Protein AF-A0A246G759-F1 (afdb_monomer)

Nearest PDB structures (foldseek):
  7aef-assembly1_q  TM=3.949E-01  e=3.277E+00  Algoriphagus machipongonensis
  6ybp-assembly1_K  TM=1.646E-01  e=2.901E-01  Methylorubrum extorquens AM1

Structure (mmCIF, N/CA/C/O backbone):
data_AF-A0A246G759-F1
#
_entry.id   AF-A0A246G759-F1
#
loop_
_atom_site.group_PDB
_atom_site.id
_atom_site.type_symbol
_atom_site.label_atom_id
_atom_site.label_alt_id
_atom_site.label_comp_id
_atom_site.label_asym_id
_atom_site.label_entity_id
_atom_site.label_seq_id
_atom_site.pdbx_PDB_ins_code
_atom_site.Cartn_x
_atom_site.Cartn_y
_atom_site.Cartn_z
_atom_site.occupancy
_atom_site.B_iso_or_equiv
_atom_site.auth_seq_id
_atom_site.auth_comp_id
_atom_site.auth_asym_id
_atom_site.auth_atom_id
_atom_site.pdbx_PDB_model_num
ATOM 1 N N . THR A 1 1 ? -47.660 -31.634 108.187 1.00 53.69 1 THR A N 1
ATOM 2 C CA . THR A 1 1 ? -46.564 -31.043 107.389 1.00 53.69 1 THR A CA 1
ATOM 3 C C . THR A 1 1 ? -46.650 -29.534 107.516 1.00 53.69 1 THR A C 1
ATOM 5 O O . THR A 1 1 ? -47.672 -28.944 107.202 1.00 53.69 1 THR A O 1
ATOM 8 N N . ASN A 1 2 ? -45.640 -28.939 108.150 1.00 55.56 2 ASN A N 1
ATOM 9 C CA . ASN A 1 2 ? -45.608 -27.546 108.600 1.00 55.56 2 ASN A CA 1
ATOM 10 C C . ASN A 1 2 ? -45.266 -26.592 107.445 1.00 55.56 2 ASN A C 1
ATOM 12 O O . ASN A 1 2 ? -44.088 -26.378 107.186 1.00 55.56 2 ASN A O 1
ATOM 16 N N . ASP A 1 3 ? -46.265 -25.997 106.790 1.00 68.19 3 ASP A N 1
ATOM 17 C CA . ASP A 1 3 ? -46.046 -25.038 105.688 1.00 68.19 3 ASP A CA 1
ATOM 18 C C . ASP A 1 3 ? -46.324 -23.580 106.104 1.00 68.19 3 ASP A C 1
ATOM 20 O O . ASP A 1 3 ? -46.975 -22.790 105.417 1.00 68.19 3 ASP A O 1
ATOM 24 N N . ALA A 1 4 ? -45.859 -23.234 107.305 1.00 71.75 4 ALA A N 1
ATOM 25 C CA . ALA A 1 4 ? -45.965 -21.893 107.856 1.00 71.75 4 ALA A CA 1
ATOM 26 C C . ALA A 1 4 ? -44.591 -21.401 108.305 1.00 71.75 4 ALA A C 1
ATOM 28 O O . ALA A 1 4 ? -43.853 -22.126 108.975 1.00 71.75 4 ALA A O 1
ATOM 29 N N . VAL A 1 5 ? -44.276 -20.161 107.947 1.00 77.25 5 VAL A N 1
ATOM 30 C CA . VAL A 1 5 ? -43.033 -19.484 108.315 1.00 77.25 5 VAL A CA 1
ATOM 31 C C . VAL A 1 5 ? -43.361 -18.471 109.404 1.00 77.25 5 VAL A C 1
ATOM 33 O O . VAL A 1 5 ? -44.401 -17.809 109.381 1.00 77.25 5 VAL A O 1
ATOM 36 N N . LEU A 1 6 ? -42.488 -18.389 110.401 1.00 78.94 6 LEU A N 1
ATOM 37 C CA . LEU A 1 6 ? -42.574 -17.379 111.444 1.00 78.94 6 LEU A CA 1
ATOM 38 C C . LEU A 1 6 ? -41.906 -16.111 110.920 1.00 78.94 6 LEU A C 1
ATOM 40 O O . LEU A 1 6 ? -40.707 -16.110 110.650 1.00 78.94 6 LEU A O 1
ATOM 44 N N . VAL A 1 7 ? -42.684 -15.046 110.760 1.00 77.62 7 VAL A N 1
ATOM 45 C CA . VAL A 1 7 ? -42.178 -13.742 110.324 1.00 77.62 7 VAL A CA 1
ATOM 46 C C . VAL A 1 7 ? -42.305 -12.778 111.490 1.00 77.62 7 VAL A C 1
ATOM 48 O O . VAL A 1 7 ? -43.343 -12.727 112.156 1.00 77.62 7 VAL A O 1
ATOM 51 N N . LYS A 1 8 ? -41.236 -12.032 111.764 1.00 78.25 8 LYS A N 1
ATOM 52 C CA . LYS A 1 8 ? -41.233 -10.991 112.788 1.00 78.25 8 LYS A CA 1
ATOM 53 C C . LYS A 1 8 ? -41.650 -9.674 112.139 1.00 78.25 8 LYS A C 1
ATOM 55 O O . LYS A 1 8 ? -40.953 -9.188 111.252 1.00 78.25 8 LYS A O 1
ATOM 60 N N . GLY A 1 9 ? -42.801 -9.141 112.542 1.00 70.56 9 GLY A N 1
ATOM 61 C CA . GLY A 1 9 ? -43.269 -7.835 112.082 1.00 70.56 9 GLY A CA 1
ATOM 62 C C . GLY A 1 9 ? -42.441 -6.688 112.665 1.00 70.56 9 GLY A C 1
ATOM 63 O O . GLY A 1 9 ? -41.665 -6.872 113.605 1.00 70.56 9 GLY A O 1
ATOM 64 N N . SER A 1 10 ? -42.631 -5.479 112.133 1.00 74.50 10 SER A N 1
ATOM 65 C CA . SER A 1 10 ? -42.067 -4.234 112.686 1.00 74.50 10 SER A CA 1
ATOM 66 C C . SER A 1 10 ? -42.575 -3.916 114.101 1.00 74.50 10 SER A C 1
ATOM 68 O O . SER A 1 10 ? -41.955 -3.143 114.822 1.00 74.50 10 SER A O 1
ATOM 70 N N . ASP A 1 11 ? -43.658 -4.571 114.522 1.00 84.06 11 ASP A N 1
ATOM 71 C CA . ASP A 1 11 ? -44.198 -4.592 115.883 1.00 84.06 11 ASP A CA 1
ATOM 72 C C . ASP A 1 11 ? -43.432 -5.543 116.829 1.00 84.06 11 ASP A C 1
ATOM 74 O O . ASP A 1 11 ? -43.808 -5.703 117.987 1.00 84.06 11 ASP A O 1
ATOM 78 N N . ASN A 1 12 ? -42.353 -6.182 116.358 1.00 75.12 12 ASN A N 1
ATOM 79 C CA . ASN A 1 12 ? -41.591 -7.231 117.043 1.00 75.12 12 ASN A CA 1
ATOM 80 C C . ASN A 1 12 ? -42.396 -8.490 117.414 1.00 75.12 12 ASN A C 1
ATOM 82 O O . ASN A 1 12 ? -41.861 -9.375 118.088 1.00 75.12 12 ASN A O 1
ATOM 86 N N . VAL A 1 13 ? -43.634 -8.623 116.935 1.00 79.94 13 VAL A N 1
ATOM 87 C CA . VAL A 1 13 ? -44.472 -9.798 117.174 1.00 79.94 13 VAL A CA 1
ATOM 88 C C . VAL A 1 13 ? -44.175 -10.847 116.107 1.00 79.94 13 VAL A C 1
ATOM 90 O O . VAL A 1 13 ? -44.174 -10.566 114.907 1.00 79.94 13 VAL A O 1
ATOM 93 N N . VAL A 1 14 ? -43.919 -12.083 116.540 1.00 78.00 14 VAL A N 1
ATOM 94 C CA . VAL A 1 14 ? -43.716 -13.214 115.631 1.00 78.00 14 VAL A CA 1
ATOM 95 C C . VAL A 1 14 ? -45.079 -13.784 115.256 1.00 78.00 14 VAL A C 1
ATOM 97 O O . VAL A 1 14 ? -45.773 -14.359 116.095 1.00 78.00 14 VAL A O 1
ATOM 100 N N . LYS A 1 15 ? -45.472 -13.625 113.992 1.00 81.19 15 LYS A N 1
ATOM 101 C CA . LYS A 1 15 ? -46.745 -14.135 113.469 1.00 81.19 15 LYS A CA 1
ATOM 102 C C . LYS A 1 15 ? -46.479 -15.348 112.588 1.00 81.19 15 LYS A C 1
ATOM 104 O O . LYS A 1 15 ? -45.541 -15.373 111.791 1.00 81.19 15 LYS A O 1
ATOM 109 N N . LYS A 1 16 ? -47.314 -16.374 112.749 1.00 81.88 16 LYS A N 1
ATOM 110 C CA . LYS A 1 16 ? -47.291 -17.576 111.917 1.00 81.88 16 LYS A CA 1
ATOM 111 C C . LYS A 1 16 ? -48.105 -17.292 110.660 1.00 81.88 16 LYS A C 1
ATOM 113 O O . LYS A 1 16 ? -49.329 -17.237 110.723 1.00 81.88 16 LYS A O 1
ATOM 118 N N . VAL A 1 17 ? -47.423 -17.086 109.541 1.00 77.62 17 VAL A N 1
ATOM 119 C CA . VAL A 1 17 ? -48.047 -16.831 108.235 1.00 77.62 17 VAL A CA 1
ATOM 120 C C . VAL A 1 17 ? -47.871 -18.059 107.353 1.00 77.62 17 VAL A C 1
ATOM 122 O O . VAL A 1 17 ? -46.828 -18.718 107.389 1.00 77.62 17 VAL A O 1
ATOM 125 N N . SER A 1 18 ? -48.904 -18.409 106.583 1.00 79.25 18 SER A N 1
ATOM 126 C CA . SER A 1 18 ? -48.778 -19.485 105.598 1.00 79.25 18 SER A CA 1
ATOM 127 C C . SER A 1 18 ? -47.785 -19.068 104.518 1.00 79.25 18 SER A C 1
ATOM 129 O O . SER A 1 18 ? -47.684 -17.887 104.173 1.00 79.25 18 SER A O 1
ATOM 131 N N . LYS A 1 19 ? -47.050 -20.033 103.962 1.00 73.31 19 LYS A N 1
ATOM 132 C CA . LYS A 1 19 ? -46.099 -19.760 102.877 1.00 73.31 19 LYS A CA 1
ATOM 133 C C . LYS A 1 19 ? -46.785 -19.066 101.692 1.00 73.31 19 LYS A C 1
ATOM 135 O O . LYS A 1 19 ? -46.251 -18.108 101.148 1.00 73.31 19 LYS A O 1
ATOM 140 N N . THR A 1 20 ? -48.018 -19.467 101.382 1.00 72.88 20 THR A N 1
ATOM 141 C CA . THR A 1 20 ? -48.877 -18.847 100.361 1.00 72.88 20 THR A CA 1
ATOM 142 C C . THR A 1 20 ? -49.160 -17.368 100.639 1.00 72.88 20 THR A C 1
ATOM 144 O O . THR A 1 20 ? -49.120 -16.560 99.718 1.00 72.88 20 THR A O 1
ATOM 147 N N . ALA A 1 21 ? -49.396 -16.989 101.900 1.00 71.19 21 ALA A N 1
ATOM 148 C CA . ALA A 1 21 ? -49.637 -15.595 102.276 1.00 71.19 21 ALA A CA 1
ATOM 149 C C . ALA A 1 21 ? -48.368 -14.731 102.200 1.00 71.19 21 ALA A C 1
ATOM 151 O O . ALA A 1 21 ? -48.468 -13.537 101.946 1.00 71.19 21 ALA A O 1
ATOM 152 N N . LEU A 1 22 ? -47.183 -15.327 102.382 1.00 68.94 22 LEU A N 1
ATOM 153 C CA . LEU A 1 22 ? -45.900 -14.628 102.253 1.00 68.94 22 LEU A CA 1
ATOM 154 C C . LEU A 1 22 ? -45.565 -14.290 100.791 1.00 68.94 22 LEU A C 1
ATOM 156 O O . LEU A 1 22 ? -44.979 -13.248 100.519 1.00 68.94 22 LEU A O 1
ATOM 160 N N . PHE A 1 23 ? -45.951 -15.159 99.854 1.00 65.00 23 PHE A N 1
ATOM 161 C CA . PHE A 1 23 ? -45.753 -14.929 98.420 1.00 65.00 23 PHE A CA 1
ATOM 162 C C . PHE A 1 23 ? -46.841 -14.047 97.787 1.00 65.00 23 PHE A C 1
ATOM 164 O O . PHE A 1 23 ? -46.609 -13.489 96.721 1.00 65.00 23 PHE A O 1
ATOM 171 N N . ALA A 1 24 ? -47.996 -13.873 98.441 1.00 64.31 24 ALA A N 1
ATOM 172 C CA . ALA A 1 24 ? -49.077 -13.008 97.960 1.00 64.31 24 ALA A CA 1
ATOM 173 C C . ALA A 1 24 ? -48.794 -11.499 98.126 1.00 64.31 24 ALA A C 1
ATOM 175 O O . ALA A 1 24 ? -49.442 -10.682 97.478 1.00 64.31 24 ALA A O 1
ATOM 176 N N . THR A 1 25 ? -47.842 -11.115 98.984 1.00 57.97 25 THR A N 1
ATOM 177 C CA . THR A 1 25 ? -47.466 -9.710 99.241 1.00 57.97 25 THR A CA 1
ATOM 178 C C . THR A 1 25 ? -46.311 -9.200 98.385 1.00 57.97 25 THR A C 1
ATOM 180 O O . THR A 1 25 ? -46.017 -8.007 98.432 1.00 57.97 25 THR A O 1
ATOM 183 N N . ILE A 1 26 ? -45.660 -10.060 97.599 1.00 58.88 26 ILE A N 1
ATOM 184 C CA . ILE A 1 26 ? -44.694 -9.616 96.594 1.00 58.88 26 ILE A CA 1
ATOM 185 C C . ILE A 1 26 ? -45.519 -9.300 95.340 1.00 58.88 26 ILE A C 1
ATOM 187 O O . ILE A 1 26 ? -46.046 -10.240 94.740 1.00 58.88 26 ILE A O 1
ATOM 191 N N . PRO A 1 27 ? -45.704 -8.021 94.948 1.00 56.75 27 PRO A N 1
ATOM 192 C CA . PRO A 1 27 ? -46.373 -7.724 93.687 1.00 56.75 27 PRO A CA 1
ATOM 193 C C . PRO A 1 27 ? -45.629 -8.479 92.581 1.00 56.75 27 PRO A C 1
ATOM 195 O O . PRO A 1 27 ? -44.394 -8.500 92.617 1.00 56.75 27 PRO A O 1
ATOM 198 N N . PRO A 1 28 ? -46.323 -9.129 91.630 1.00 54.66 28 PRO A N 1
ATOM 199 C CA . PRO A 1 28 ? -45.643 -9.737 90.504 1.00 54.66 28 PRO A CA 1
ATOM 200 C C . PRO A 1 28 ? -44.891 -8.617 89.792 1.00 54.66 28 PRO A C 1
ATOM 202 O O . PRO A 1 28 ? -45.486 -7.769 89.130 1.00 54.66 28 PRO A O 1
ATOM 205 N N . VAL A 1 29 ? -43.575 -8.575 89.981 1.00 54.16 29 VAL A N 1
ATOM 206 C CA . VAL A 1 29 ? -42.707 -7.775 89.136 1.00 54.16 29 VAL A CA 1
ATOM 207 C C . VAL A 1 29 ? -42.777 -8.490 87.798 1.00 54.16 29 VAL A C 1
ATOM 209 O O . VAL A 1 29 ? -42.135 -9.523 87.610 1.00 54.16 29 VAL A O 1
ATOM 212 N N . VAL A 1 30 ? -43.642 -8.007 86.904 1.00 58.28 30 VAL A N 1
ATOM 213 C CA . VAL A 1 30 ? -43.575 -8.372 85.491 1.00 58.28 30 VAL A CA 1
ATOM 214 C C . VAL A 1 30 ? -42.262 -7.775 85.018 1.00 58.28 30 VAL A C 1
ATOM 216 O O . VAL A 1 30 ? -42.176 -6.605 84.665 1.00 58.28 30 VAL A O 1
ATOM 219 N N . GLY A 1 31 ? -41.196 -8.547 85.178 1.00 57.94 31 GLY A N 1
ATOM 220 C CA . GLY A 1 31 ? -39.908 -8.183 84.648 1.00 57.94 31 GLY A CA 1
ATOM 221 C C . GLY A 1 31 ? -40.034 -8.186 83.135 1.00 57.94 31 GLY A C 1
ATOM 222 O O . GLY A 1 31 ? -40.243 -9.250 82.552 1.00 57.94 31 GLY A O 1
ATOM 223 N N . ASP A 1 32 ? -39.945 -7.008 82.521 1.00 58.28 32 ASP A N 1
ATOM 224 C CA . ASP A 1 32 ? -39.835 -6.841 81.072 1.00 58.28 32 ASP A CA 1
ATOM 225 C C . ASP A 1 32 ? -38.458 -7.352 80.624 1.00 58.28 32 ASP A C 1
ATOM 227 O O . ASP A 1 32 ? -37.545 -6.595 80.308 1.00 58.28 32 ASP A O 1
ATOM 231 N N . PHE A 1 33 ? -38.281 -8.670 80.675 1.00 63.97 33 PHE A N 1
ATOM 232 C CA . PHE A 1 33 ? -37.048 -9.346 80.310 1.00 63.97 33 PHE A CA 1
ATOM 233 C C . PHE A 1 33 ? -37.313 -10.286 79.145 1.00 63.97 33 PHE A C 1
ATOM 235 O O . PHE A 1 33 ? -38.227 -11.112 79.168 1.00 63.97 33 PHE A O 1
ATOM 242 N N . ILE A 1 34 ? -36.461 -10.183 78.133 1.00 64.25 34 ILE A N 1
ATOM 243 C CA . ILE A 1 34 ? -36.358 -11.174 77.072 1.00 64.25 34 ILE A CA 1
ATOM 244 C C . ILE A 1 34 ? -35.198 -12.077 77.450 1.00 64.25 34 ILE A C 1
ATOM 246 O O . ILE A 1 34 ? -34.044 -11.655 77.418 1.00 64.25 34 ILE A O 1
ATOM 250 N N . ASN A 1 35 ? -35.506 -13.317 77.816 1.00 64.31 35 ASN A N 1
ATOM 251 C CA . ASN A 1 35 ? -34.484 -14.334 78.013 1.00 64.31 35 ASN A CA 1
ATOM 252 C C . ASN A 1 35 ? -34.255 -15.048 76.681 1.00 64.31 35 ASN A C 1
ATOM 254 O O . ASN A 1 35 ? -35.154 -15.728 76.181 1.00 64.31 35 ASN A O 1
ATOM 258 N N . ASP A 1 36 ? -33.063 -14.892 76.104 1.00 62.84 36 ASP A N 1
ATOM 259 C CA . ASP A 1 36 ? -32.692 -15.613 74.887 1.00 62.84 36 ASP A CA 1
ATOM 260 C C . ASP A 1 36 ? -32.722 -17.134 75.128 1.00 62.84 36 ASP A C 1
ATOM 262 O O . ASP A 1 36 ? -32.319 -17.624 76.186 1.00 62.84 36 ASP A O 1
ATOM 266 N N . GLY A 1 37 ? -33.261 -17.885 74.168 1.00 64.75 37 GLY A N 1
ATOM 267 C CA . GLY A 1 37 ? -33.399 -19.344 74.247 1.00 64.75 37 GLY A CA 1
ATOM 268 C C . GLY A 1 37 ? -34.421 -19.894 75.259 1.00 64.75 37 GLY A C 1
ATOM 269 O O . GLY A 1 37 ? -34.549 -21.115 75.369 1.00 64.75 37 GLY A O 1
ATOM 270 N N . ALA A 1 38 ? -35.176 -19.059 75.986 1.00 69.19 38 ALA A N 1
ATOM 271 C CA . ALA A 1 38 ? -36.218 -19.529 76.904 1.00 69.19 38 ALA A CA 1
ATOM 272 C C . ALA A 1 38 ? -37.511 -19.896 76.148 1.00 69.19 38 ALA A C 1
ATOM 274 O O . ALA A 1 38 ? -38.212 -19.030 75.635 1.00 69.19 38 ALA A O 1
ATOM 275 N N . THR A 1 39 ? -37.861 -21.184 76.105 1.00 64.00 39 THR A N 1
ATOM 276 C CA . THR A 1 39 ? -39.098 -21.677 75.456 1.00 64.00 39 THR A CA 1
ATOM 277 C C . THR A 1 39 ? -40.258 -21.901 76.429 1.00 64.00 39 THR A C 1
ATOM 279 O O . THR A 1 39 ? -41.382 -22.157 76.005 1.00 64.00 39 THR A O 1
ATOM 282 N N . THR A 1 40 ? -39.999 -21.825 77.736 1.00 63.94 40 THR A N 1
ATOM 283 C CA . THR A 1 40 ? -40.946 -22.201 78.799 1.00 63.94 40 THR A CA 1
ATOM 284 C C . THR A 1 40 ? -41.561 -21.012 79.534 1.00 63.94 40 THR A C 1
ATOM 286 O O . THR A 1 40 ? -42.446 -21.204 80.366 1.00 63.94 40 THR A O 1
ATOM 289 N N . ILE A 1 41 ? -41.113 -19.790 79.239 1.00 64.88 41 ILE A N 1
ATOM 290 C CA . ILE A 1 41 ? -41.591 -18.554 79.865 1.00 64.88 41 ILE A CA 1
ATOM 291 C C . ILE A 1 41 ? -42.029 -17.614 78.746 1.00 64.88 41 ILE A C 1
ATOM 293 O O . ILE A 1 41 ? -41.223 -17.250 77.892 1.00 64.88 41 ILE A O 1
ATOM 297 N N . ALA A 1 42 ? -43.309 -17.236 78.741 1.00 62.75 42 ALA A N 1
ATOM 298 C CA . ALA A 1 42 ? -43.821 -16.268 77.782 1.00 62.75 42 ALA A CA 1
ATOM 299 C C . ALA A 1 42 ? -43.247 -14.872 78.106 1.00 62.75 42 ALA A C 1
ATOM 301 O O . ALA A 1 42 ? -43.378 -14.431 79.252 1.00 62.75 42 ALA A O 1
ATOM 302 N N . PRO A 1 43 ? -42.612 -14.180 77.145 1.00 67.38 43 PRO A N 1
ATOM 303 C CA . PRO A 1 43 ? -42.136 -12.815 77.351 1.00 67.38 43 PRO A CA 1
ATOM 304 C C . PRO A 1 43 ? -43.313 -11.864 77.613 1.00 67.38 43 PRO A C 1
ATOM 306 O O . PRO A 1 43 ? -44.433 -12.098 77.150 1.00 67.38 43 PRO A O 1
ATOM 309 N N . SER A 1 44 ? -43.074 -10.783 78.356 1.00 73.69 44 SER A N 1
ATOM 310 C CA . SER A 1 44 ? -44.084 -9.738 78.539 1.00 73.69 44 SER A CA 1
ATOM 311 C C . SER A 1 44 ? -44.387 -9.042 77.203 1.00 73.69 44 SER A C 1
ATOM 313 O O . SER A 1 44 ? -43.522 -8.947 76.330 1.00 73.69 44 SER A O 1
ATOM 315 N N . GLN A 1 45 ? -45.617 -8.544 77.018 1.00 67.69 45 GLN A N 1
ATOM 316 C CA . GLN A 1 45 ? -46.016 -7.880 75.766 1.00 67.69 45 GLN A CA 1
ATOM 317 C C . GLN A 1 45 ? -45.095 -6.703 75.406 1.00 67.69 45 GLN A C 1
ATOM 319 O O . GLN A 1 45 ? -44.704 -6.583 74.249 1.00 67.69 45 GLN A O 1
ATOM 324 N N . ASN A 1 46 ? -44.703 -5.885 76.387 1.00 66.31 46 ASN A N 1
ATOM 325 C CA . ASN A 1 46 ? -43.808 -4.744 76.172 1.00 66.31 46 ASN A CA 1
ATOM 326 C C . ASN A 1 46 ? -42.419 -5.184 75.698 1.00 66.31 46 ASN A C 1
ATOM 328 O O . ASN A 1 46 ? -41.895 -4.634 74.733 1.00 66.31 46 ASN A O 1
ATOM 332 N N . ALA A 1 47 ? -41.867 -6.240 76.302 1.00 67.81 47 ALA A N 1
ATOM 333 C CA . ALA A 1 47 ? -40.587 -6.798 75.888 1.00 67.81 47 ALA A CA 1
ATOM 334 C C . ALA A 1 47 ? -40.646 -7.367 74.455 1.00 67.81 47 ALA A C 1
ATOM 336 O O . ALA A 1 47 ? -39.706 -7.211 73.678 1.00 67.81 47 ALA A O 1
ATOM 337 N N . VAL A 1 48 ? -41.771 -7.970 74.053 1.00 71.31 48 VAL A N 1
ATOM 338 C CA . VAL A 1 48 ? -41.973 -8.432 72.667 1.00 71.31 48 VAL A CA 1
ATOM 339 C C . VAL A 1 48 ? -42.000 -7.261 71.678 1.00 71.31 48 VAL A C 1
ATOM 341 O O . VAL A 1 48 ? -41.372 -7.356 70.623 1.00 71.31 48 VAL A O 1
ATOM 344 N N . PHE A 1 49 ? -42.683 -6.159 72.003 1.00 68.38 49 PHE A N 1
ATOM 345 C CA . PHE A 1 49 ? -42.736 -4.978 71.135 1.00 68.38 49 PHE A CA 1
ATOM 346 C C . PHE A 1 49 ? -41.367 -4.311 70.967 1.00 68.38 49 PHE A C 1
ATOM 348 O O . PHE A 1 49 ? -40.981 -4.026 69.832 1.00 68.38 49 PHE A O 1
ATOM 355 N N . ASP A 1 50 ? -40.605 -4.139 72.048 1.00 67.69 50 ASP A N 1
ATOM 356 C CA . ASP A 1 50 ? -39.275 -3.522 71.987 1.00 67.69 50 ASP A CA 1
ATOM 357 C C . ASP A 1 50 ? -38.282 -4.370 71.180 1.00 67.69 50 ASP A C 1
ATOM 359 O O . ASP A 1 50 ? -37.561 -3.845 70.329 1.00 67.69 50 ASP A O 1
ATOM 363 N N . ALA A 1 51 ? -38.275 -5.696 71.355 1.00 68.88 51 ALA A N 1
ATOM 364 C CA . ALA A 1 51 ? -37.423 -6.557 70.531 1.00 68.88 51 ALA A CA 1
ATOM 365 C C . ALA A 1 51 ? -37.815 -6.562 69.056 1.00 68.88 51 ALA A C 1
ATOM 367 O O . ALA A 1 51 ? -36.933 -6.614 68.198 1.00 68.88 51 ALA A O 1
ATOM 368 N N . LEU A 1 52 ? -39.110 -6.527 68.740 1.00 71.00 52 LEU A N 1
ATOM 369 C CA . LEU A 1 52 ? -39.560 -6.445 67.352 1.00 71.00 52 LEU A CA 1
ATOM 370 C C . LEU A 1 52 ? -39.180 -5.099 66.724 1.00 71.00 52 LEU A C 1
ATOM 372 O O . LEU A 1 52 ? -38.732 -5.078 65.579 1.00 71.00 52 LEU A O 1
ATOM 376 N N . ALA A 1 53 ? -39.274 -4.001 67.476 1.00 68.88 53 ALA A N 1
ATOM 377 C CA . ALA A 1 53 ? -38.862 -2.675 67.023 1.00 68.88 53 ALA A CA 1
ATOM 378 C C . ALA A 1 53 ? -37.343 -2.578 66.784 1.00 68.88 53 ALA A C 1
ATOM 380 O O . ALA A 1 53 ? -36.912 -1.957 65.815 1.00 68.88 53 ALA A O 1
ATOM 381 N N . ILE A 1 54 ? -36.529 -3.234 67.618 1.00 67.19 54 ILE A N 1
ATOM 382 C CA . ILE A 1 54 ? -35.066 -3.272 67.461 1.00 67.19 54 ILE A CA 1
ATOM 383 C C . ILE A 1 54 ? -34.653 -4.176 66.291 1.00 67.19 54 ILE A C 1
ATOM 385 O O . ILE A 1 54 ? -33.778 -3.802 65.513 1.00 67.19 54 ILE A O 1
ATOM 389 N N . LYS A 1 55 ? -35.302 -5.335 66.105 1.00 63.94 55 LYS A N 1
ATOM 390 C CA . LYS A 1 55 ? -35.008 -6.230 64.970 1.00 63.94 55 LYS A CA 1
ATOM 391 C C . LYS A 1 55 ? -35.411 -5.652 63.616 1.00 63.94 55 LYS A C 1
ATOM 393 O O . LYS A 1 55 ? -34.824 -6.039 62.612 1.00 63.94 55 LYS A O 1
ATOM 398 N N . ALA A 1 56 ? -36.379 -4.739 63.578 1.00 59.78 56 ALA A N 1
ATOM 399 C CA . ALA A 1 56 ? -36.786 -4.069 62.346 1.00 59.78 56 ALA A CA 1
ATOM 400 C C . ALA A 1 56 ? -35.765 -3.029 61.846 1.00 59.78 56 ALA A C 1
ATOM 402 O O . ALA A 1 56 ? -35.871 -2.585 60.710 1.00 59.78 56 ALA A O 1
ATOM 403 N N . ASN A 1 57 ? -34.794 -2.629 62.676 1.00 56.09 57 ASN A N 1
ATOM 404 C CA . ASN A 1 57 ? -33.906 -1.499 62.394 1.00 56.09 57 ASN A CA 1
ATOM 405 C C . ASN A 1 57 ? -32.417 -1.867 62.442 1.00 56.09 57 ASN A C 1
ATOM 407 O O . ASN A 1 57 ? -31.562 -1.007 62.663 1.00 56.09 57 ASN A O 1
ATOM 411 N N . ASP A 1 58 ? -32.088 -3.144 62.264 1.00 61.62 58 ASP A N 1
ATOM 412 C CA . ASP A 1 58 ? -30.696 -3.556 62.216 1.00 61.62 58 ASP A CA 1
ATOM 413 C C . ASP A 1 58 ? -30.199 -3.448 60.773 1.00 61.62 58 ASP A C 1
ATOM 415 O O . ASP A 1 58 ? -30.499 -4.298 59.936 1.00 61.62 58 ASP A O 1
ATOM 419 N N . GLY A 1 59 ? -29.385 -2.428 60.484 1.00 58.19 59 GLY A N 1
ATOM 420 C CA . GLY A 1 59 ? -28.668 -2.270 59.208 1.00 58.19 59 GLY A CA 1
ATOM 421 C C . GLY A 1 59 ? -27.716 -3.432 58.866 1.00 58.19 59 GLY A C 1
ATOM 422 O O . GLY A 1 59 ? -26.884 -3.317 57.960 1.00 58.19 59 GLY A O 1
ATOM 423 N N . SER A 1 60 ? -27.790 -4.530 59.618 1.00 61.06 60 SER A N 1
ATOM 424 C CA . SER A 1 60 ? -27.201 -5.842 59.372 1.00 61.06 60 SER A CA 1
ATOM 425 C C . SER A 1 60 ? -28.067 -6.755 58.492 1.00 61.06 60 SER A C 1
ATOM 427 O O . SER A 1 60 ? -27.540 -7.742 57.978 1.00 61.06 60 SER A O 1
ATOM 429 N N . VAL A 1 61 ? -29.355 -6.455 58.284 1.00 70.75 61 VAL A N 1
ATOM 430 C CA . VAL A 1 61 ? -30.261 -7.255 57.441 1.00 70.75 61 VAL A CA 1
ATOM 431 C C . VAL A 1 61 ? -30.672 -6.447 56.215 1.00 70.75 61 VAL A C 1
ATOM 433 O O . VAL A 1 61 ? -31.216 -5.364 56.356 1.00 70.75 61 VAL A O 1
ATOM 436 N N . VAL A 1 62 ? -30.435 -6.999 55.022 1.00 75.56 62 VAL A N 1
ATOM 437 C CA . VAL A 1 62 ? -30.975 -6.443 53.773 1.00 75.56 62 VAL A CA 1
ATOM 438 C C . VAL A 1 62 ? -32.400 -6.963 53.594 1.00 75.56 62 VAL A C 1
ATOM 440 O O . VAL A 1 62 ? -32.625 -8.180 53.59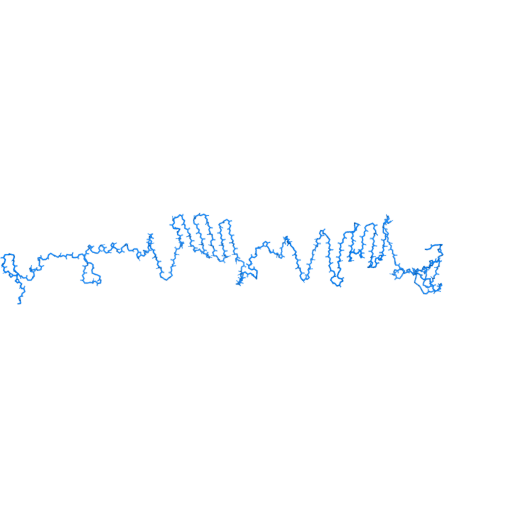0 1.00 75.56 62 VAL A O 1
ATOM 443 N N . HIS A 1 63 ? -33.358 -6.056 53.465 1.00 81.25 63 HIS A N 1
ATOM 444 C CA . HIS A 1 63 ? -34.759 -6.360 53.205 1.00 81.25 63 HIS A CA 1
ATOM 445 C C . HIS A 1 63 ? -34.923 -6.939 51.794 1.00 81.25 63 HIS A C 1
ATOM 447 O O . HIS A 1 63 ? -34.152 -6.657 50.878 1.00 81.25 63 HIS A O 1
ATOM 453 N N . LYS A 1 64 ? -35.924 -7.808 51.613 1.00 81.38 64 LYS A N 1
ATOM 454 C CA . LYS A 1 64 ? -36.173 -8.483 50.324 1.00 81.38 64 LYS A CA 1
ATOM 455 C C . LYS A 1 64 ? -36.912 -7.597 49.320 1.00 81.38 64 LYS A C 1
ATOM 457 O O . LYS A 1 64 ? -36.968 -7.936 48.142 1.00 81.38 64 LYS A O 1
ATOM 462 N N . ASP A 1 65 ? -37.501 -6.511 49.796 1.00 81.12 65 ASP A N 1
ATOM 463 C CA . ASP A 1 65 ? -38.357 -5.603 49.057 1.00 81.12 65 ASP A CA 1
ATOM 464 C C . ASP A 1 65 ? -38.165 -4.151 49.520 1.00 81.12 65 ASP A C 1
ATOM 466 O O . ASP A 1 65 ? -37.690 -3.871 50.620 1.00 81.12 65 ASP A O 1
ATOM 470 N N . GLY A 1 66 ? -38.539 -3.213 48.647 1.00 83.25 66 GLY A N 1
ATOM 471 C CA . GLY A 1 66 ? -38.451 -1.779 48.914 1.00 83.25 66 GLY A CA 1
ATOM 472 C C . GLY A 1 66 ? -37.092 -1.144 48.599 1.00 83.25 66 GLY A C 1
ATOM 473 O O . GLY A 1 66 ? -36.181 -1.767 48.058 1.00 83.25 66 GLY A O 1
ATOM 474 N N . TYR A 1 67 ? -36.994 0.155 48.890 1.00 83.00 67 TYR A N 1
ATOM 475 C CA . TYR A 1 67 ? -35.751 0.918 48.790 1.00 83.00 67 TYR A CA 1
ATOM 476 C C . TYR A 1 67 ? -35.047 0.909 50.145 1.00 83.00 67 TYR A C 1
ATOM 478 O O . TYR A 1 67 ? -35.610 1.378 51.134 1.00 83.00 67 TYR A O 1
ATOM 486 N N . GLU A 1 68 ? -33.807 0.431 50.175 1.00 83.94 68 GLU A N 1
ATOM 487 C CA . GLU A 1 68 ? -32.995 0.390 51.387 1.00 83.94 68 GLU A CA 1
ATOM 488 C C . GLU A 1 68 ? -31.683 1.153 51.199 1.00 83.94 68 GLU A C 1
ATOM 490 O O . GLU A 1 68 ? -30.984 1.007 50.193 1.00 83.94 68 GLU A O 1
ATOM 495 N N . ILE A 1 69 ? -31.323 1.955 52.203 1.00 81.81 69 ILE A N 1
ATOM 496 C CA . ILE A 1 69 ? -29.990 2.545 52.304 1.00 81.81 69 ILE A CA 1
ATOM 497 C C . ILE A 1 69 ? -29.142 1.625 53.169 1.00 81.81 69 ILE A C 1
ATOM 499 O O . ILE A 1 69 ? -29.244 1.623 54.394 1.00 81.81 69 ILE A O 1
ATOM 503 N N . ILE A 1 70 ? -28.253 0.887 52.519 1.00 81.62 70 ILE A N 1
ATOM 504 C CA . ILE A 1 70 ? -27.296 0.035 53.207 1.00 81.62 70 ILE A CA 1
ATOM 505 C C . ILE A 1 70 ? -26.064 0.878 53.568 1.00 81.62 70 ILE A C 1
ATOM 507 O O . ILE A 1 70 ? -25.332 1.329 52.689 1.00 81.62 70 ILE A O 1
ATOM 511 N N . THR A 1 71 ? -25.828 1.117 54.859 1.00 77.56 71 THR A N 1
ATOM 512 C CA . THR A 1 71 ? -24.715 1.957 55.339 1.00 77.56 71 THR A CA 1
ATOM 513 C C . THR A 1 71 ? -23.486 1.140 55.753 1.00 77.56 71 THR A C 1
ATOM 515 O O . THR A 1 71 ? -23.580 -0.020 56.163 1.00 77.56 71 THR A O 1
ATOM 518 N N . GLY A 1 72 ? -22.307 1.764 55.666 1.00 82.06 72 GLY A N 1
ATOM 519 C CA . GLY A 1 72 ? -21.026 1.151 56.023 1.00 82.06 72 GLY A CA 1
ATOM 520 C C . GLY A 1 72 ? -20.485 0.172 54.975 1.00 82.06 72 GLY A C 1
ATOM 521 O O . GLY A 1 72 ? -21.046 -0.005 53.896 1.00 82.06 72 GLY A O 1
ATOM 522 N N . ASN A 1 73 ? -19.361 -0.469 55.295 1.00 81.81 73 ASN A N 1
ATOM 523 C CA . ASN A 1 73 ? -18.743 -1.456 54.412 1.00 81.81 73 ASN A CA 1
ATOM 524 C C . ASN A 1 73 ? -19.526 -2.768 54.468 1.00 81.81 73 ASN A C 1
ATOM 526 O O . ASN A 1 73 ? -19.687 -3.349 55.543 1.00 81.81 73 ASN A O 1
ATOM 530 N N . LYS A 1 74 ? -19.964 -3.266 53.312 1.00 83.50 74 LYS A N 1
ATOM 531 C CA . LYS A 1 74 ? -20.649 -4.557 53.203 1.00 83.50 74 LYS A CA 1
ATOM 532 C C . LYS A 1 74 ? -19.834 -5.542 52.387 1.00 83.50 74 LYS A C 1
ATOM 534 O O . LYS A 1 74 ? -19.188 -5.180 51.408 1.00 83.50 74 LYS A O 1
ATOM 539 N N . ARG A 1 75 ? -19.899 -6.808 52.793 1.00 84.88 75 ARG A N 1
ATOM 540 C CA . ARG A 1 75 ? -19.345 -7.942 52.058 1.00 84.88 75 ARG A CA 1
ATOM 541 C C . ARG A 1 75 ? -20.481 -8.905 51.750 1.00 84.88 75 ARG A C 1
ATOM 543 O O . ARG A 1 75 ? -21.024 -9.516 52.663 1.00 84.88 75 ARG A O 1
ATOM 550 N N . PHE A 1 76 ? -20.807 -9.057 50.474 1.00 85.81 76 PHE A N 1
ATOM 551 C CA . PHE A 1 76 ? -21.707 -10.109 50.014 1.00 85.81 76 PHE A CA 1
ATOM 552 C C . PHE A 1 76 ? -20.891 -11.394 49.838 1.00 85.81 76 PHE A C 1
ATOM 554 O O . PHE A 1 76 ? -19.838 -11.382 49.198 1.00 85.81 76 PHE A O 1
ATOM 561 N N . ALA A 1 77 ? -21.315 -12.484 50.476 1.00 85.69 77 ALA A N 1
ATOM 562 C CA . ALA A 1 77 ? -20.678 -13.787 50.323 1.00 85.69 77 ALA A CA 1
ATOM 563 C C . ALA A 1 77 ? -21.338 -14.555 49.168 1.00 85.69 77 ALA A C 1
ATOM 565 O O . ALA A 1 77 ? -22.561 -14.605 49.085 1.00 85.69 77 ALA A O 1
ATOM 566 N N . GLY A 1 78 ? -20.532 -15.177 48.304 1.00 90.12 78 GLY A N 1
ATOM 567 C CA . GLY A 1 78 ? -21.023 -15.919 47.139 1.00 90.12 78 GLY A CA 1
ATOM 568 C C . GLY A 1 78 ? -21.223 -15.045 45.895 1.00 90.12 78 GLY A C 1
ATOM 569 O O . GLY A 1 78 ? -20.511 -14.062 45.702 1.00 90.12 78 GLY A O 1
ATOM 570 N N . MET A 1 79 ? -22.157 -15.450 45.029 1.00 87.19 79 MET A N 1
ATOM 571 C CA . MET A 1 79 ? -22.504 -14.748 43.789 1.00 87.19 79 MET A CA 1
ATOM 572 C C . MET A 1 79 ? -23.622 -13.734 44.051 1.00 87.19 79 MET A C 1
ATOM 574 O O . MET A 1 79 ? -24.705 -14.113 44.490 1.00 87.19 79 MET A O 1
ATOM 578 N N . THR A 1 80 ? -23.374 -12.464 43.738 1.00 87.06 80 THR A N 1
ATOM 579 C CA . THR A 1 80 ? -24.393 -11.407 43.769 1.00 87.06 80 THR A CA 1
ATOM 580 C C . THR A 1 80 ? -24.960 -11.216 42.368 1.00 87.06 80 THR A C 1
ATOM 582 O O . THR A 1 80 ? -24.204 -10.956 41.434 1.00 87.06 80 THR A O 1
ATOM 585 N N . ILE A 1 81 ? -26.281 -11.319 42.227 1.00 86.00 81 ILE A N 1
ATOM 586 C CA . ILE A 1 81 ? -26.994 -11.005 40.985 1.00 86.00 81 ILE A CA 1
ATOM 587 C C . ILE A 1 81 ? -27.741 -9.691 41.207 1.00 86.00 81 ILE A C 1
ATOM 589 O O . ILE A 1 81 ? -28.524 -9.582 42.148 1.00 86.00 81 ILE A O 1
ATOM 593 N N . ALA A 1 82 ? -27.490 -8.705 40.349 1.00 86.88 82 ALA A N 1
ATOM 594 C CA . ALA A 1 82 ? -28.313 -7.508 40.253 1.00 86.88 82 ALA A CA 1
ATOM 595 C C . ALA A 1 82 ? -29.302 -7.710 39.099 1.00 86.88 82 ALA A C 1
ATOM 597 O O . ALA A 1 82 ? -28.884 -7.869 37.954 1.00 86.88 82 ALA A O 1
ATOM 598 N N . ASP A 1 83 ? -30.597 -7.748 39.408 1.00 84.56 83 ASP A N 1
ATOM 599 C CA . ASP A 1 83 ? -31.658 -7.784 38.399 1.00 84.56 83 ASP A CA 1
ATOM 600 C C . ASP A 1 83 ? -31.895 -6.349 37.893 1.00 84.56 83 ASP A C 1
ATOM 602 O O . ASP A 1 83 ? -32.712 -5.600 38.430 1.00 84.56 83 ASP A O 1
ATOM 606 N N . GLY A 1 84 ? -31.039 -5.920 36.957 1.00 87.44 84 GLY A N 1
ATOM 607 C CA . GLY A 1 84 ? -30.959 -4.555 36.429 1.00 87.44 84 GLY A CA 1
ATOM 608 C C . GLY A 1 84 ? -29.539 -3.973 36.456 1.00 87.44 84 GLY A C 1
ATOM 609 O O . GLY A 1 84 ? -28.550 -4.688 36.612 1.00 87.44 84 GLY A O 1
ATOM 610 N N . GLY A 1 85 ? -29.432 -2.650 36.301 1.00 88.44 85 GLY A N 1
ATOM 611 C CA . GLY A 1 85 ? -28.147 -1.948 36.327 1.00 88.44 85 GLY A CA 1
ATOM 612 C C . GLY A 1 85 ? -27.602 -1.738 37.745 1.00 88.44 85 GLY A C 1
ATOM 613 O O . GLY A 1 85 ? -28.343 -1.373 38.659 1.00 88.44 85 GLY A O 1
ATOM 614 N N . LEU A 1 86 ? -26.289 -1.895 37.930 1.00 92.44 86 LEU A N 1
ATOM 615 C CA . LEU A 1 86 ? -25.593 -1.466 39.146 1.00 92.44 86 LEU A CA 1
ATOM 616 C C . LEU A 1 86 ? -25.185 0.005 39.014 1.00 92.44 86 LEU A C 1
ATOM 618 O O . LEU A 1 86 ? -24.338 0.352 38.190 1.00 92.44 86 LEU A O 1
ATOM 622 N N . PHE A 1 87 ? -25.753 0.860 39.861 1.00 89.31 87 PHE A N 1
ATOM 623 C CA . PHE A 1 87 ? -25.454 2.290 39.905 1.00 89.31 87 PHE A CA 1
ATOM 624 C C . PHE A 1 87 ? -24.359 2.574 40.937 1.00 89.31 87 PHE A C 1
ATOM 626 O O . PHE A 1 87 ? -24.586 2.500 42.144 1.00 89.31 87 PHE A O 1
ATOM 633 N N . VAL A 1 88 ? -23.171 2.942 40.468 1.00 90.25 88 VAL A N 1
ATOM 634 C CA . VAL A 1 88 ? -22.036 3.341 41.305 1.00 90.25 88 VAL A CA 1
ATOM 635 C C . VAL A 1 88 ? -21.975 4.863 41.344 1.00 90.25 88 VAL A C 1
ATOM 637 O O . VAL A 1 88 ? -21.543 5.510 40.389 1.00 90.25 88 VAL A O 1
ATOM 640 N N . LYS A 1 89 ? -22.456 5.449 42.441 1.00 86.81 89 LYS A N 1
ATOM 641 C CA . LYS A 1 89 ? -22.458 6.903 42.646 1.00 86.81 89 LYS A CA 1
ATOM 642 C C . LYS A 1 89 ? -21.058 7.443 42.926 1.00 86.81 89 LYS A C 1
ATOM 644 O O . LYS A 1 89 ? -20.240 6.779 43.556 1.00 86.81 89 LYS A O 1
ATOM 649 N N . GLN A 1 90 ? -20.811 8.674 42.491 1.00 86.19 90 GLN A N 1
ATOM 650 C CA . GLN A 1 90 ? -19.657 9.451 42.933 1.00 86.19 90 GLN A CA 1
ATOM 651 C C . GLN A 1 90 ? -19.845 9.909 44.388 1.00 86.19 90 GLN A C 1
ATOM 653 O O . GLN A 1 90 ? -20.973 10.013 44.876 1.00 86.19 90 GLN A O 1
ATOM 658 N N . ASN A 1 91 ? -18.740 10.191 45.084 1.00 86.06 91 ASN A N 1
ATOM 659 C CA . ASN A 1 91 ? -18.748 10.559 46.508 1.00 86.06 91 ASN A CA 1
ATOM 660 C C . ASN A 1 91 ? -19.562 11.829 46.812 1.00 86.06 91 ASN A C 1
ATOM 662 O O . ASN A 1 91 ? -20.064 11.989 47.920 1.00 86.06 91 ASN A O 1
ATOM 666 N N . ASP A 1 92 ? -19.686 12.728 45.840 1.00 88.19 92 ASP A N 1
ATOM 667 C CA . ASP A 1 92 ? -20.435 13.982 45.935 1.00 88.19 92 ASP A CA 1
ATOM 668 C C . ASP A 1 92 ? -21.917 13.836 45.542 1.00 88.19 92 ASP A C 1
ATOM 670 O O . ASP A 1 92 ? -22.663 14.813 45.579 1.00 88.19 92 ASP A O 1
ATOM 674 N N . ASN A 1 93 ? -22.349 12.625 45.162 1.00 85.25 93 ASN A N 1
ATOM 675 C CA . ASN A 1 93 ? -23.702 12.309 44.706 1.00 85.25 93 ASN A CA 1
ATOM 676 C C . ASN A 1 93 ? -24.153 13.122 43.468 1.00 85.25 93 ASN A C 1
ATOM 678 O O . ASN A 1 93 ? -25.349 13.162 43.173 1.00 85.25 93 ASN A O 1
ATOM 682 N N . SER A 1 94 ? -23.224 13.751 42.735 1.00 88.19 94 SER A N 1
ATOM 683 C CA . SER A 1 94 ? -23.530 14.575 41.554 1.00 88.19 94 SER A CA 1
ATOM 684 C C . SER A 1 94 ? -23.773 13.733 40.299 1.00 88.19 94 SER A C 1
ATOM 686 O O . SER A 1 94 ? -24.519 14.129 39.404 1.00 88.19 94 SER A O 1
ATOM 688 N N . ALA A 1 95 ? -23.177 12.540 40.249 1.00 88.19 95 ALA A N 1
ATOM 689 C CA . ALA A 1 95 ? -23.254 11.628 39.121 1.00 88.19 95 ALA A CA 1
ATOM 690 C C . ALA A 1 95 ? -23.144 10.164 39.555 1.00 88.19 95 ALA A C 1
ATOM 692 O O . ALA A 1 95 ? -22.767 9.835 40.682 1.00 88.19 95 ALA A O 1
ATOM 693 N N . TYR A 1 96 ? -23.439 9.267 38.620 1.00 90.12 96 TYR A N 1
ATOM 694 C CA . TYR A 1 96 ? -23.230 7.836 38.781 1.00 90.12 96 TYR A CA 1
ATOM 695 C C . TYR A 1 96 ? -22.686 7.228 37.491 1.00 90.12 96 TYR A C 1
ATOM 697 O O . TYR A 1 96 ? -22.970 7.715 36.392 1.00 90.12 96 TYR A O 1
ATOM 705 N N . SER A 1 97 ? -21.923 6.154 37.648 1.00 89.75 97 SER A N 1
ATOM 706 C CA . SER A 1 97 ? -21.616 5.204 36.585 1.00 89.75 97 SER A CA 1
ATOM 707 C C . SER A 1 97 ? -22.589 4.031 36.677 1.00 89.75 97 SER A C 1
ATOM 709 O O . SER A 1 97 ? -22.919 3.593 37.777 1.00 89.75 97 SER A O 1
ATOM 711 N N . VAL A 1 98 ? -23.055 3.523 35.544 1.00 90.81 98 VAL A N 1
ATOM 712 C CA . VAL A 1 98 ? -23.914 2.338 35.467 1.00 90.81 98 VAL A CA 1
ATOM 713 C C . VAL A 1 98 ? -23.121 1.200 34.856 1.00 90.81 98 VAL A C 1
ATOM 715 O O . VAL A 1 98 ? -22.451 1.400 33.842 1.00 90.81 98 VAL A O 1
ATOM 718 N N . ILE A 1 99 ? -23.223 0.022 35.466 1.00 91.69 99 ILE A N 1
ATOM 719 C CA . ILE A 1 99 ? -22.873 -1.256 34.847 1.00 91.69 99 ILE A CA 1
ATOM 720 C C . ILE A 1 99 ? -24.193 -1.943 34.510 1.00 91.69 99 ILE A C 1
ATOM 722 O O . ILE A 1 99 ? -24.930 -2.321 35.419 1.00 91.69 99 ILE A O 1
ATOM 726 N N . ASP A 1 100 ? -24.505 -2.051 33.224 1.00 90.19 100 ASP A N 1
ATOM 727 C CA . ASP A 1 100 ? -25.7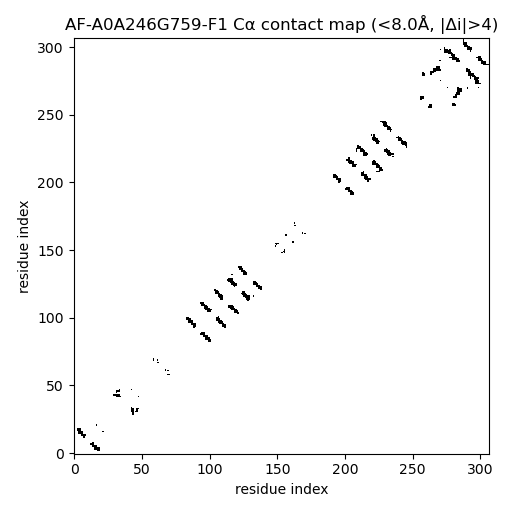75 -2.583 32.729 1.00 90.19 100 ASP A CA 1
ATOM 728 C C . ASP A 1 100 ? -25.530 -3.768 31.794 1.00 90.19 100 ASP A C 1
ATOM 730 O O . ASP A 1 100 ? -24.762 -3.666 30.834 1.00 90.19 100 ASP A O 1
ATOM 734 N N . ALA A 1 101 ? -26.172 -4.898 32.078 1.00 89.00 101 ALA A N 1
ATOM 735 C CA . ALA A 1 101 ? -26.132 -6.072 31.219 1.00 89.00 101 ALA A CA 1
ATOM 736 C C . ALA A 1 101 ? -27.343 -6.039 30.284 1.00 89.00 101 ALA A C 1
ATOM 738 O O . ALA A 1 101 ? -28.488 -6.131 30.719 1.00 89.00 101 ALA A O 1
ATOM 739 N N . GLN A 1 102 ? -27.087 -5.931 28.985 1.00 87.44 102 GLN A N 1
ATOM 740 C CA . GLN A 1 102 ? -28.108 -6.002 27.945 1.00 87.44 102 GLN A CA 1
ATOM 741 C C . GLN A 1 102 ? -27.926 -7.294 27.144 1.00 87.44 102 GLN A C 1
ATOM 743 O O . GLN A 1 102 ? -26.918 -7.993 27.263 1.00 87.44 102 GLN A O 1
ATOM 748 N N . SER A 1 103 ? -28.906 -7.639 26.308 1.00 89.56 103 SER A N 1
ATOM 749 C CA . SER A 1 103 ? -28.779 -8.810 25.436 1.00 89.56 103 SER A CA 1
ATOM 750 C C . SER A 1 103 ? -27.516 -8.692 24.570 1.00 89.56 103 SER A C 1
ATOM 752 O O . SER A 1 103 ? -27.368 -7.730 23.819 1.00 89.56 103 SER A O 1
ATOM 754 N N . GLY A 1 104 ? -26.589 -9.641 24.732 1.00 86.94 104 GLY A N 1
ATOM 755 C CA . GLY A 1 104 ? -25.339 -9.710 23.970 1.00 86.94 104 GLY A CA 1
ATOM 756 C C . GLY A 1 104 ? -24.247 -8.712 24.371 1.00 86.94 104 GLY A C 1
ATOM 757 O O . GLY A 1 104 ? -23.204 -8.697 23.716 1.00 86.94 104 GLY A O 1
ATOM 758 N N . LYS A 1 105 ? -24.437 -7.886 25.414 1.00 89.69 105 LYS A N 1
ATOM 759 C CA . LYS A 1 105 ? -23.434 -6.879 25.798 1.00 89.69 105 LYS A CA 1
ATOM 760 C C . LYS A 1 105 ? -23.463 -6.435 27.258 1.00 89.69 105 LYS A C 1
ATOM 762 O O . LYS A 1 105 ? -24.495 -6.469 27.921 1.00 89.69 105 LYS A O 1
ATOM 767 N N . ILE A 1 106 ? -22.324 -5.934 27.725 1.00 89.88 106 ILE A N 1
ATOM 768 C CA . ILE A 1 106 ? -22.183 -5.212 28.994 1.00 89.88 106 ILE A CA 1
ATOM 769 C C . ILE A 1 106 ? -21.828 -3.759 28.678 1.00 89.88 106 ILE A C 1
ATOM 771 O O . ILE A 1 106 ? -20.820 -3.484 28.019 1.00 89.88 106 ILE A O 1
ATOM 775 N N . ASN A 1 107 ? -22.649 -2.839 29.176 1.00 86.19 107 ASN A N 1
ATOM 776 C CA . ASN A 1 107 ? -22.497 -1.404 28.999 1.00 86.19 107 ASN A CA 1
ATOM 777 C C . ASN A 1 107 ? -21.991 -0.743 30.281 1.00 86.19 107 ASN A C 1
ATOM 779 O O . ASN A 1 107 ? -22.545 -0.933 31.363 1.00 86.19 107 ASN A O 1
ATOM 783 N N . PHE A 1 108 ? -20.991 0.114 30.120 1.00 89.44 108 PHE A N 1
ATOM 784 C CA . PHE A 1 108 ? -20.473 1.021 31.132 1.00 89.44 108 PHE A CA 1
ATOM 785 C C . PHE A 1 108 ? -20.704 2.453 30.649 1.00 89.44 108 PHE A C 1
ATOM 787 O O . PHE A 1 108 ? -20.138 2.859 29.631 1.00 89.44 108 PHE A O 1
ATOM 794 N N . PHE A 1 109 ? -21.537 3.221 31.351 1.00 86.31 109 PHE A N 1
ATOM 795 C CA . PHE A 1 109 ? -21.809 4.624 31.013 1.00 86.31 109 PHE A CA 1
ATOM 796 C C . PHE A 1 109 ? -21.958 5.495 32.262 1.00 86.31 109 PHE A C 1
ATOM 798 O O . PHE A 1 109 ? -22.107 4.988 33.370 1.00 86.31 109 PHE A O 1
ATOM 805 N N . ASN A 1 110 ? -21.901 6.816 32.094 1.00 86.88 110 ASN A N 1
ATOM 806 C CA . ASN A 1 110 ? -22.022 7.788 33.179 1.00 86.88 110 ASN A CA 1
ATOM 807 C C . ASN A 1 110 ? -23.136 8.804 32.868 1.00 86.88 110 ASN A C 1
ATOM 809 O O . ASN A 1 110 ? -23.382 9.096 31.702 1.00 86.88 110 ASN A O 1
ATOM 813 N N . ASN A 1 111 ? -23.812 9.337 33.890 1.00 86.00 111 ASN A N 1
ATOM 814 C CA . ASN A 1 111 ? -24.895 10.320 33.720 1.00 86.00 111 ASN A CA 1
ATOM 815 C C . ASN A 1 111 ? -24.423 11.797 33.691 1.00 86.00 111 ASN A C 1
ATOM 817 O O . ASN A 1 111 ? -25.227 12.703 33.518 1.00 86.00 111 ASN A O 1
ATOM 821 N N . SER A 1 112 ? -23.130 12.083 33.868 1.00 80.25 112 SER A N 1
ATOM 822 C CA . SER A 1 112 ? -22.602 13.461 33.973 1.00 80.25 112 SER A CA 1
ATOM 823 C C . SER A 1 112 ? -22.233 14.130 32.641 1.00 80.25 112 SER A C 1
ATOM 825 O O . SER A 1 112 ? -21.603 15.184 32.633 1.00 80.25 112 SER A O 1
ATOM 827 N N . GLY A 1 113 ? -22.579 13.540 31.493 1.00 68.75 113 GLY A N 1
ATOM 828 C CA . GLY A 1 113 ? -22.301 14.116 30.168 1.00 68.75 113 GLY A CA 1
ATOM 829 C C . GLY A 1 113 ? -20.853 13.954 29.677 1.00 68.75 113 GLY A C 1
ATOM 830 O O . GLY A 1 113 ? -20.610 14.027 28.473 1.00 68.75 113 GLY A O 1
ATOM 831 N N . VAL A 1 114 ? -19.894 13.636 30.554 1.00 65.06 114 VAL A N 1
ATOM 832 C CA . VAL A 1 114 ? -18.568 13.098 30.186 1.00 65.06 114 VAL A CA 1
ATOM 833 C C . VAL A 1 114 ? -18.647 11.575 30.100 1.00 65.06 114 VAL A C 1
ATOM 835 O O . VAL A 1 114 ? -18.148 10.827 30.937 1.00 65.06 114 VAL A O 1
ATOM 838 N N . ASN A 1 115 ? -19.358 11.110 29.078 1.00 64.50 115 ASN A N 1
ATOM 839 C CA . ASN A 1 115 ? -19.693 9.703 28.901 1.00 64.50 115 ASN A CA 1
ATOM 840 C C . ASN A 1 115 ? -18.471 8.921 28.419 1.00 64.50 115 ASN A C 1
ATOM 842 O O . ASN A 1 115 ? -18.285 8.773 27.214 1.00 64.50 115 ASN A O 1
ATOM 846 N N . PHE A 1 116 ? -17.649 8.407 29.335 1.00 70.00 116 PHE A N 1
ATOM 847 C CA . PHE A 1 116 ? -16.816 7.252 29.014 1.00 70.00 116 PHE A CA 1
ATOM 848 C C . PHE A 1 116 ? -17.760 6.085 28.703 1.00 70.00 116 PHE A C 1
ATOM 850 O O . PHE A 1 116 ? -18.460 5.601 29.590 1.00 70.00 116 PHE A O 1
ATOM 857 N N . ILE A 1 117 ? -17.827 5.694 27.436 1.00 70.06 117 ILE A N 1
ATOM 858 C CA . ILE A 1 117 ? -18.470 4.461 26.999 1.00 70.06 117 ILE A CA 1
ATOM 859 C C . ILE A 1 117 ? -17.398 3.392 27.101 1.00 70.06 117 ILE A C 1
ATOM 861 O O . ILE A 1 117 ? -16.386 3.493 26.414 1.00 70.06 117 ILE A O 1
ATOM 865 N N . GLY A 1 118 ? -17.618 2.389 27.938 1.00 80.00 118 GLY A N 1
ATOM 866 C CA . GLY A 1 118 ? -17.032 1.069 27.754 1.00 80.00 118 GLY A CA 1
ATOM 867 C C . GLY A 1 118 ? -18.159 0.145 27.323 1.00 80.00 118 GLY A C 1
ATOM 868 O O . GLY A 1 118 ? -19.141 0.016 28.042 1.00 80.00 118 GLY A O 1
ATOM 869 N N . GLU A 1 119 ? -18.069 -0.463 26.153 1.00 81.88 119 GLU A N 1
ATOM 870 C CA . GLU A 1 119 ? -19.047 -1.451 25.698 1.00 81.88 119 GLU A CA 1
ATOM 871 C C . GLU A 1 119 ? -18.287 -2.698 25.267 1.00 81.88 119 GLU A C 1
ATOM 873 O O . GLU A 1 119 ? -17.398 -2.628 24.415 1.00 81.88 119 GLU A O 1
ATOM 878 N N . PHE A 1 120 ? -18.628 -3.822 25.891 1.00 84.75 120 PHE A N 1
ATOM 879 C CA . PHE A 1 120 ? -18.160 -5.149 25.512 1.00 84.75 120 PHE A CA 1
ATOM 880 C C . PHE A 1 120 ? -19.362 -5.897 24.951 1.00 84.75 120 PHE A C 1
ATOM 882 O O . PHE A 1 120 ? -20.287 -6.217 25.698 1.00 84.75 120 PHE A O 1
ATOM 889 N N . ALA A 1 121 ? -19.364 -6.127 23.643 1.00 84.62 121 ALA A N 1
ATOM 890 C CA . ALA A 1 121 ? -20.455 -6.748 22.908 1.00 84.62 121 ALA A CA 1
ATOM 891 C C . ALA A 1 121 ? -19.962 -7.960 22.109 1.00 84.62 121 ALA A C 1
ATOM 893 O O . ALA A 1 121 ? -18.769 -8.111 21.840 1.00 84.62 121 ALA A O 1
ATOM 894 N N . ASP A 1 122 ? -20.903 -8.789 21.672 1.00 81.44 122 ASP A N 1
ATOM 895 C CA . ASP A 1 122 ? -20.691 -9.876 20.708 1.00 81.44 122 ASP A CA 1
ATOM 896 C C . ASP A 1 122 ? -19.989 -9.427 19.411 1.00 81.44 122 ASP A C 1
ATOM 898 O O . ASP A 1 122 ? -19.210 -10.169 18.818 1.00 81.44 122 ASP A O 1
ATOM 902 N N . THR A 1 123 ? -20.226 -8.186 18.995 1.00 85.50 123 THR A N 1
ATOM 903 C CA . THR A 1 123 ? -19.674 -7.583 17.777 1.00 85.50 123 THR A CA 1
ATOM 904 C C . THR A 1 123 ? -18.408 -6.760 18.005 1.00 85.50 123 THR A C 1
ATOM 906 O O . THR A 1 123 ? -17.843 -6.250 17.031 1.00 85.50 123 THR A O 1
ATOM 909 N N . GLY A 1 124 ? -17.924 -6.610 19.246 1.00 88.56 124 GLY A N 1
ATOM 910 C CA . GLY A 1 124 ? -16.689 -5.866 19.492 1.00 88.56 124 GLY A CA 1
ATOM 911 C C . GLY A 1 124 ? -16.516 -5.229 20.861 1.00 88.56 124 GLY A C 1
ATOM 912 O O . GLY A 1 124 ? -17.310 -5.404 21.780 1.00 88.56 124 GLY A O 1
ATOM 913 N N . VAL A 1 125 ? -15.453 -4.432 20.968 1.00 89.38 125 VAL A N 1
ATOM 914 C CA . VAL A 1 125 ? -15.175 -3.583 22.134 1.00 89.38 125 VAL A CA 1
ATOM 915 C C . VAL A 1 125 ? -15.145 -2.131 21.685 1.00 89.38 125 VAL A C 1
ATOM 917 O O . VAL A 1 125 ? -14.401 -1.774 20.770 1.00 89.38 125 VAL A O 1
ATOM 920 N N . LYS A 1 126 ? -15.937 -1.276 22.330 1.00 86.56 126 LYS A N 1
ATOM 921 C CA . LYS A 1 126 ? -15.965 0.168 22.080 1.00 86.56 126 LYS A CA 1
ATOM 922 C C . LYS A 1 126 ? -15.541 0.910 23.336 1.00 86.56 126 LYS A C 1
ATOM 924 O O . LYS A 1 126 ? -16.042 0.635 24.423 1.00 86.56 126 LYS A O 1
ATOM 929 N N . PHE A 1 127 ? -14.630 1.862 23.179 1.00 89.00 127 PHE A N 1
ATOM 930 C CA . PHE A 1 127 ? -14.144 2.691 24.276 1.00 89.00 127 PHE A CA 1
ATOM 931 C C . PHE A 1 127 ? -13.969 4.152 23.853 1.00 89.00 127 PHE A C 1
ATOM 933 O O . PHE A 1 127 ? -13.668 4.450 22.696 1.00 89.00 127 PHE A O 1
ATOM 940 N N . GLY A 1 128 ? -14.164 5.086 24.783 1.00 87.06 128 GLY A N 1
ATOM 941 C CA . GLY A 1 128 ? -13.980 6.523 24.555 1.00 87.06 128 GLY A CA 1
ATOM 942 C C . GLY A 1 128 ? -15.225 7.335 24.893 1.00 87.06 128 GLY A C 1
ATOM 943 O O . GLY A 1 128 ? -15.977 6.965 25.783 1.00 87.06 128 GLY A O 1
ATOM 944 N N . SER A 1 129 ? -15.437 8.458 24.211 1.00 84.44 129 SER A N 1
ATOM 945 C CA . SER A 1 129 ? -16.593 9.339 24.434 1.00 84.44 129 SER A CA 1
ATOM 946 C C . SER A 1 129 ? -17.741 9.070 23.456 1.00 84.44 129 SER A C 1
ATOM 948 O O . SER A 1 129 ? -17.527 8.476 22.399 1.00 84.44 129 SER A O 1
ATOM 950 N N . ILE A 1 130 ? -18.944 9.589 23.740 1.00 76.88 130 ILE A N 1
ATOM 951 C CA . ILE A 1 130 ? -20.090 9.514 22.807 1.00 76.88 130 ILE A CA 1
ATOM 952 C C . ILE A 1 130 ? -19.782 10.092 21.417 1.00 76.88 130 ILE A C 1
ATOM 954 O O . ILE A 1 130 ? -20.275 9.574 20.421 1.00 76.88 130 ILE A O 1
ATOM 958 N N . ASN A 1 131 ? -18.941 11.129 21.352 1.00 82.12 131 ASN A N 1
ATOM 959 C CA . ASN A 1 131 ? -18.652 11.870 20.121 1.00 82.12 131 ASN A CA 1
ATOM 960 C C . ASN A 1 131 ? -17.350 11.416 19.449 1.00 82.12 131 ASN A C 1
ATOM 962 O O . ASN A 1 131 ? -17.112 11.716 18.283 1.00 82.12 131 ASN A O 1
ATOM 966 N N . LYS A 1 132 ? -16.476 10.739 20.197 1.00 84.94 132 LYS A N 1
ATOM 967 C CA . LYS A 1 132 ? -15.167 10.254 19.749 1.00 84.94 132 LYS A CA 1
ATOM 968 C C . LYS A 1 132 ? -14.876 8.953 20.479 1.00 84.94 132 LYS A C 1
ATOM 970 O O . LYS A 1 132 ? -14.449 8.988 21.634 1.00 84.94 132 LYS A O 1
ATOM 975 N N . SER A 1 133 ? -15.134 7.832 19.820 1.00 84.50 133 SER A N 1
ATOM 976 C CA . SER A 1 133 ? -14.871 6.496 20.354 1.00 84.50 133 SER A CA 1
ATOM 977 C C . SER A 1 133 ? -14.017 5.702 19.379 1.00 84.50 133 SER A C 1
ATOM 979 O O . SER A 1 133 ? -14.106 5.895 18.168 1.00 84.50 133 SER A O 1
ATOM 981 N N . ALA A 1 134 ? -13.188 4.823 19.923 1.00 83.94 134 ALA A N 1
ATOM 982 C CA . ALA A 1 134 ? -12.537 3.767 19.175 1.00 83.94 134 ALA A CA 1
ATOM 983 C C . ALA A 1 134 ? -13.402 2.504 19.262 1.00 83.94 134 ALA A C 1
ATOM 985 O O . ALA A 1 134 ? -14.007 2.227 20.303 1.00 83.94 134 ALA A O 1
ATOM 986 N N . LYS A 1 135 ? -13.464 1.747 18.166 1.00 87.44 135 LYS A N 1
ATOM 987 C CA . LYS A 1 135 ? -14.166 0.464 18.086 1.00 87.44 135 LYS A CA 1
ATOM 988 C C . LYS A 1 135 ? -13.204 -0.592 17.555 1.00 87.44 135 LYS A C 1
ATOM 990 O O . LYS A 1 135 ? -12.614 -0.408 16.495 1.00 87.44 135 LYS A O 1
ATOM 995 N N . ILE A 1 136 ? -13.098 -1.701 18.271 1.00 88.00 136 ILE A N 1
ATOM 996 C CA . ILE A 1 136 ? -12.596 -2.966 17.740 1.00 88.00 136 ILE A CA 1
ATOM 997 C C . ILE A 1 136 ? -13.824 -3.706 17.213 1.00 88.00 136 ILE A C 1
ATOM 999 O O . ILE A 1 136 ? -14.656 -4.130 18.010 1.00 88.00 136 ILE A O 1
ATOM 1003 N N . ASP A 1 137 ? -13.977 -3.791 15.891 1.00 86.56 137 ASP A N 1
ATOM 1004 C CA . ASP A 1 137 ? -15.100 -4.475 15.240 1.00 86.56 137 ASP A CA 1
ATOM 1005 C C . ASP A 1 137 ? -14.726 -5.923 14.912 1.00 86.56 137 ASP A C 1
ATOM 1007 O O . ASP A 1 137 ? -13.774 -6.165 14.170 1.00 86.56 137 ASP A O 1
ATOM 1011 N N . VAL A 1 138 ? -15.470 -6.880 15.467 1.00 86.81 138 VAL A N 1
ATOM 1012 C CA . VAL A 1 138 ? -15.279 -8.319 15.225 1.00 86.81 138 VAL A CA 1
ATOM 1013 C C . VAL A 1 138 ? -16.478 -8.969 14.533 1.00 86.81 138 VAL A C 1
ATOM 1015 O O . VAL A 1 138 ? -16.502 -10.185 14.370 1.00 86.81 138 VAL A O 1
ATOM 1018 N N . SER A 1 139 ? -17.455 -8.182 14.066 1.00 86.25 139 SER A N 1
ATOM 1019 C CA . SER A 1 139 ? -18.670 -8.697 13.408 1.00 86.25 139 SER A CA 1
ATOM 1020 C C . SER A 1 139 ? -18.399 -9.494 12.123 1.00 86.25 139 SER A C 1
ATOM 1022 O O . SER A 1 139 ? -19.228 -10.300 11.710 1.00 86.25 139 SER A O 1
ATOM 1024 N N . GLY A 1 140 ? -17.233 -9.296 11.500 1.00 83.94 140 GLY A N 1
ATOM 1025 C CA . GLY A 1 140 ? -16.794 -10.031 10.311 1.00 83.94 140 GLY A CA 1
ATOM 1026 C C . GLY A 1 140 ? -16.012 -11.319 10.589 1.00 83.94 140 GLY A C 1
ATOM 1027 O O . GLY A 1 140 ? -15.576 -11.969 9.636 1.00 83.94 140 GLY A O 1
ATOM 1028 N N . LEU A 1 141 ? -15.776 -11.695 11.852 1.00 78.69 141 LEU A N 1
ATOM 1029 C CA . LEU A 1 141 ? -15.067 -12.938 12.162 1.00 78.6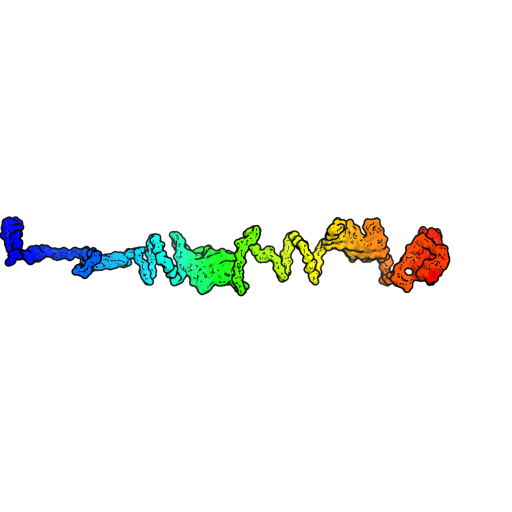9 141 LEU A CA 1
ATOM 1030 C C . LEU A 1 141 ? -15.957 -14.149 11.852 1.00 78.69 141 LEU A C 1
ATOM 1032 O O . LEU A 1 141 ? -17.005 -14.342 12.454 1.00 78.69 141 LEU A O 1
ATOM 1036 N N . THR A 1 142 ? -15.511 -14.991 10.919 1.00 88.12 142 THR A N 1
ATOM 1037 C CA . THR A 1 142 ? -16.186 -16.246 10.531 1.00 88.12 142 THR A CA 1
ATOM 1038 C C . THR A 1 142 ? -15.579 -17.491 11.184 1.00 88.12 142 THR A C 1
ATOM 1040 O O . THR A 1 142 ? -16.061 -18.601 10.973 1.00 88.12 142 THR A O 1
ATOM 1043 N N . ALA A 1 143 ? -14.501 -17.315 11.949 1.00 84.56 143 ALA A N 1
ATOM 1044 C CA . ALA A 1 143 ? -13.804 -18.348 12.705 1.00 84.56 143 ALA A CA 1
ATOM 1045 C C . ALA A 1 143 ? -13.037 -17.705 13.868 1.00 84.56 143 ALA A C 1
ATOM 1047 O O . ALA A 1 143 ? -12.714 -16.515 13.803 1.00 84.56 143 ALA A O 1
ATOM 1048 N N . ASP A 1 144 ? -12.681 -18.501 14.876 1.00 84.00 144 ASP A N 1
ATOM 1049 C CA . ASP A 1 144 ? -11.847 -18.051 15.991 1.00 84.00 144 ASP A CA 1
ATOM 1050 C C . ASP A 1 144 ? -10.482 -17.565 15.491 1.00 84.00 144 ASP A C 1
ATOM 1052 O O . ASP A 1 144 ? -9.788 -18.235 14.717 1.00 84.00 144 ASP A O 1
ATOM 1056 N N . ARG A 1 145 ? -10.079 -16.376 15.941 1.00 76.31 145 ARG A N 1
ATOM 1057 C CA . ARG A 1 145 ? -8.792 -15.764 15.605 1.00 76.31 145 ARG A CA 1
ATOM 1058 C C . ARG A 1 145 ? -8.098 -15.315 16.879 1.00 76.31 145 ARG A C 1
ATOM 1060 O O . ARG A 1 145 ? -8.693 -14.636 17.709 1.00 76.31 145 ARG A O 1
ATOM 1067 N N . ASN A 1 146 ? -6.819 -15.654 17.001 1.00 75.19 146 ASN A N 1
ATOM 1068 C CA . ASN A 1 146 ? -5.962 -15.104 18.041 1.00 75.19 146 ASN A CA 1
ATOM 1069 C C . ASN A 1 146 ? -5.144 -13.949 17.453 1.00 75.19 146 ASN A C 1
ATOM 1071 O O . ASN A 1 146 ? -4.277 -14.169 16.605 1.00 75.19 146 ASN A O 1
ATOM 1075 N N . TYR A 1 147 ? -5.436 -12.725 17.888 1.00 72.56 147 TYR A N 1
ATOM 1076 C CA . TYR A 1 147 ? -4.691 -11.534 17.495 1.00 72.56 147 TYR A CA 1
ATOM 1077 C C . TYR A 1 147 ? -3.659 -11.214 18.573 1.00 72.56 147 TYR A C 1
ATOM 1079 O O . TYR A 1 147 ? -3.990 -10.675 19.627 1.00 72.56 147 TYR A O 1
ATOM 1087 N N . VAL A 1 148 ? -2.392 -11.535 18.308 1.00 60.81 148 VAL A N 1
ATOM 1088 C CA . VAL A 1 148 ? -1.287 -11.109 19.173 1.00 60.81 148 VAL A CA 1
ATOM 1089 C C . VAL A 1 148 ? -1.009 -9.634 18.888 1.00 60.81 148 VAL A C 1
ATOM 1091 O O . VAL A 1 148 ? -0.394 -9.291 17.879 1.00 60.81 148 VAL A O 1
ATOM 1094 N N . LEU A 1 149 ? -1.517 -8.760 19.757 1.00 72.75 149 LEU A N 1
ATOM 1095 C CA . LEU A 1 149 ? -1.220 -7.331 19.754 1.00 72.75 149 LEU A CA 1
ATOM 1096 C C . LEU A 1 149 ? -0.118 -7.048 20.789 1.00 72.75 149 LEU A C 1
ATOM 1098 O O . LEU A 1 149 ? -0.260 -7.497 21.930 1.00 72.75 149 LEU A O 1
ATOM 1102 N N . PRO A 1 150 ? 0.945 -6.290 20.456 1.00 67.44 150 PRO A N 1
ATOM 1103 C CA . PRO A 1 150 ? 1.247 -5.642 19.173 1.00 67.44 150 PRO A CA 1
ATOM 1104 C C . PRO A 1 150 ? 2.191 -6.460 18.260 1.00 67.44 150 PRO A C 1
ATOM 1106 O O . PRO A 1 150 ? 2.758 -7.473 18.668 1.00 67.44 150 PRO A O 1
ATOM 1109 N N . ASN A 1 151 ? 2.404 -5.993 17.019 1.00 56.69 151 ASN A N 1
ATOM 1110 C CA . ASN A 1 151 ? 3.461 -6.514 16.140 1.00 56.69 151 ASN A CA 1
ATOM 1111 C C . ASN A 1 151 ? 4.869 -6.286 16.749 1.00 56.69 151 ASN A C 1
ATOM 1113 O O . ASN A 1 151 ? 5.021 -5.650 17.792 1.00 56.69 151 ASN A O 1
ATOM 1117 N N . LYS A 1 152 ? 5.927 -6.753 16.068 1.00 54.97 152 LYS A N 1
ATOM 1118 C CA . LYS A 1 152 ? 7.332 -6.618 16.516 1.00 54.97 152 LYS A CA 1
ATOM 1119 C C . LYS A 1 152 ? 7.776 -5.162 16.797 1.00 54.97 152 LYS A C 1
ATOM 1121 O O . LYS A 1 152 ? 8.812 -4.969 17.424 1.00 54.97 152 LYS A O 1
ATOM 1126 N N . SER A 1 153 ? 7.006 -4.161 16.361 1.00 58.03 153 SER A N 1
ATOM 1127 C CA . SER A 1 153 ? 7.250 -2.727 16.560 1.00 58.03 153 SER A CA 1
ATOM 1128 C C . SER A 1 153 ? 6.327 -2.063 17.590 1.00 58.03 153 SER A C 1
ATOM 1130 O O . SER A 1 153 ? 6.449 -0.862 17.810 1.00 58.03 153 SER A O 1
ATOM 1132 N N . GLY A 1 154 ? 5.423 -2.794 18.246 1.00 56.12 154 GLY A N 1
ATOM 1133 C CA . GLY A 1 154 ? 4.611 -2.219 19.321 1.00 56.12 154 GLY A CA 1
ATOM 1134 C C . GLY A 1 154 ? 3.376 -1.430 18.870 1.00 56.12 154 GLY A C 1
ATOM 1135 O O . GLY A 1 154 ? 2.674 -0.902 19.728 1.00 56.12 154 GLY A O 1
ATOM 1136 N N . THR A 1 155 ? 3.078 -1.348 17.567 1.00 53.41 155 THR A N 1
ATOM 1137 C CA . THR A 1 155 ? 2.020 -0.469 17.042 1.00 53.41 155 THR A CA 1
ATOM 1138 C C . THR A 1 155 ? 0.833 -1.225 16.441 1.00 53.41 155 THR A C 1
ATOM 1140 O O . THR A 1 155 ? 0.979 -2.235 15.750 1.00 53.41 155 THR A O 1
ATOM 1143 N N . ILE A 1 156 ? -0.368 -0.705 16.713 1.00 69.44 156 ILE A N 1
ATOM 1144 C CA . ILE A 1 156 ? -1.611 -1.012 15.996 1.00 69.44 156 ILE A CA 1
ATOM 1145 C C . ILE A 1 156 ? -1.679 0.006 14.852 1.00 69.44 156 ILE A C 1
ATOM 1147 O O . ILE A 1 156 ? -1.886 1.186 15.119 1.00 69.44 156 ILE A O 1
ATOM 1151 N N . ALA A 1 157 ? -1.440 -0.413 13.607 1.00 59.81 157 ALA A N 1
ATOM 1152 C CA . ALA A 1 157 ? -1.548 0.495 12.463 1.00 59.81 157 ALA A CA 1
ATOM 1153 C C . ALA A 1 157 ? -3.025 0.822 12.193 1.00 59.81 157 ALA A C 1
ATOM 1155 O O . ALA A 1 157 ? -3.869 -0.078 12.158 1.00 59.81 157 ALA A O 1
ATOM 1156 N N . LEU A 1 158 ? -3.329 2.107 12.020 1.00 60.47 158 LEU A N 1
ATOM 1157 C CA . LEU A 1 158 ? -4.641 2.585 11.590 1.00 60.47 158 LEU A CA 1
ATOM 1158 C C . LEU A 1 158 ? -4.803 2.349 10.073 1.00 60.47 158 LEU A C 1
ATOM 1160 O O . LEU A 1 158 ? -3.819 2.223 9.344 1.00 60.47 158 LEU A O 1
ATOM 1164 N N . SER A 1 159 ? -6.042 2.229 9.581 1.00 65.94 159 SER A N 1
ATOM 1165 C CA . SER A 1 159 ? -6.318 1.846 8.182 1.00 65.94 159 SER A CA 1
ATOM 1166 C C . SER A 1 159 ? -5.712 2.796 7.143 1.00 65.94 159 SER A C 1
ATOM 1168 O O . SER A 1 159 ? -5.398 2.372 6.033 1.00 65.94 159 SER A O 1
ATOM 1170 N N . ASP A 1 160 ? -5.549 4.069 7.494 1.00 67.81 160 ASP A N 1
ATOM 1171 C CA . ASP A 1 160 ? -4.964 5.123 6.659 1.00 67.81 160 ASP A CA 1
ATOM 1172 C C . ASP A 1 160 ? -3.450 4.971 6.436 1.00 67.81 160 ASP A C 1
ATOM 1174 O O . ASP A 1 160 ? -2.913 5.542 5.489 1.00 67.81 160 ASP A O 1
ATOM 1178 N N . GLU A 1 161 ? -2.773 4.143 7.232 1.00 75.50 161 GLU A N 1
ATOM 1179 C CA . GLU A 1 161 ? -1.352 3.809 7.067 1.00 75.50 161 GLU A CA 1
ATOM 1180 C C . GLU A 1 161 ? -1.124 2.485 6.314 1.00 75.50 161 GLU A C 1
ATOM 1182 O O . GLU A 1 161 ? 0.017 2.064 6.104 1.00 75.50 161 GLU A O 1
ATOM 1187 N N . THR A 1 162 ? -2.196 1.810 5.886 1.00 81.06 162 THR A N 1
ATOM 1188 C CA . THR A 1 162 ? -2.119 0.531 5.164 1.00 81.06 162 THR A CA 1
ATOM 1189 C C . THR A 1 162 ? -2.342 0.704 3.663 1.00 81.06 162 THR A C 1
ATOM 1191 O O . THR A 1 162 ? -3.152 1.519 3.228 1.00 81.06 162 THR A O 1
ATOM 1194 N N . VAL A 1 163 ? -1.627 -0.084 2.852 1.00 86.56 163 VAL A N 1
ATOM 1195 C CA . VAL A 1 163 ? -1.868 -0.171 1.404 1.00 86.56 163 VAL A CA 1
ATOM 1196 C C . VAL A 1 163 ? -2.846 -1.311 1.140 1.00 86.56 163 VAL A C 1
ATOM 1198 O O . VAL A 1 163 ? -2.554 -2.471 1.423 1.00 86.56 163 VAL A O 1
ATOM 1201 N N . ASN A 1 164 ? -4.004 -0.984 0.582 1.00 8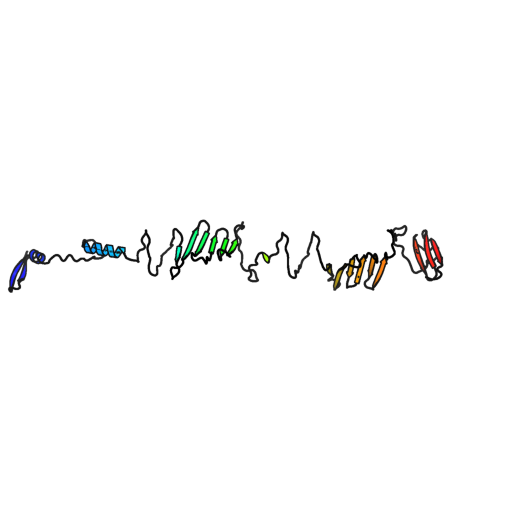7.69 164 ASN A N 1
ATOM 1202 C CA . ASN A 1 164 ? -5.053 -1.932 0.229 1.00 87.69 164 ASN A CA 1
ATOM 1203 C C . ASN A 1 164 ? -4.786 -2.586 -1.136 1.00 87.69 164 ASN A C 1
ATOM 1205 O O . ASN A 1 164 ? -4.151 -2.000 -2.011 1.00 87.69 164 ASN A O 1
ATOM 1209 N N . VAL A 1 165 ? -5.327 -3.786 -1.353 1.00 92.62 165 VAL A N 1
ATOM 1210 C CA . VAL A 1 165 ? -5.230 -4.518 -2.636 1.00 92.62 165 VAL A CA 1
ATOM 1211 C C . VAL A 1 165 ? -6.214 -4.023 -3.706 1.00 92.62 165 VAL A C 1
ATOM 1213 O O . VAL A 1 165 ? -6.191 -4.494 -4.839 1.00 92.62 165 VAL A O 1
ATOM 1216 N N . SER A 1 166 ? -7.096 -3.088 -3.352 1.00 91.75 166 SER A N 1
ATOM 1217 C CA . SER A 1 166 ? -8.132 -2.535 -4.225 1.00 91.75 166 SER A CA 1
ATOM 1218 C C . SER A 1 166 ? -8.322 -1.040 -3.986 1.00 91.75 166 SER A C 1
ATOM 1220 O O . SER A 1 166 ? -8.026 -0.538 -2.903 1.00 91.75 166 SER A O 1
ATOM 1222 N N . GLY A 1 167 ? -8.903 -0.356 -4.973 1.00 93.38 167 GLY A N 1
ATOM 1223 C CA . GLY A 1 167 ? -9.189 1.076 -4.904 1.00 93.38 167 GLY A CA 1
ATOM 1224 C C . GLY A 1 167 ? -7.977 1.955 -5.221 1.00 93.38 167 GLY A C 1
ATOM 1225 O O . GLY A 1 167 ? -6.82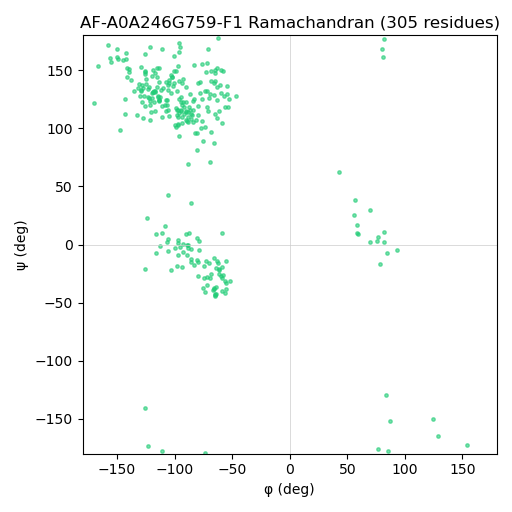8 1.515 -5.188 1.00 93.38 167 GLY A O 1
ATOM 1226 N N . ASN A 1 168 ? -8.255 3.218 -5.543 1.00 94.19 168 ASN A N 1
ATOM 1227 C CA . ASN A 1 168 ? -7.223 4.211 -5.836 1.00 94.19 168 ASN A CA 1
ATOM 1228 C C . ASN A 1 168 ? -6.610 4.718 -4.526 1.00 94.19 168 ASN A C 1
ATOM 1230 O O . ASN A 1 168 ? -7.345 5.106 -3.619 1.00 94.19 168 ASN A O 1
ATOM 1234 N N . GLN A 1 169 ? -5.279 4.728 -4.427 1.00 92.38 169 GLN A N 1
ATOM 1235 C CA . GLN A 1 169 ? -4.561 5.097 -3.205 1.00 92.38 169 GLN A CA 1
ATOM 1236 C C . GLN A 1 169 ? -3.359 5.988 -3.509 1.00 92.38 169 GLN A C 1
ATOM 1238 O O . GLN A 1 169 ? -2.634 5.756 -4.475 1.00 92.38 169 GLN A O 1
ATOM 1243 N N . ASN A 1 170 ? -3.127 6.971 -2.639 1.00 92.31 170 ASN A N 1
ATOM 1244 C CA . ASN A 1 170 ? -1.932 7.805 -2.668 1.00 92.31 170 ASN A CA 1
ATOM 1245 C C . ASN A 1 170 ? -0.930 7.255 -1.656 1.00 92.31 170 ASN A C 1
ATOM 1247 O O . ASN A 1 170 ? -1.189 7.264 -0.456 1.00 92.31 170 ASN A O 1
ATOM 1251 N N . ILE A 1 171 ? 0.215 6.785 -2.142 1.00 92.69 171 ILE A N 1
ATOM 1252 C CA . ILE A 1 171 ? 1.255 6.177 -1.315 1.00 92.69 171 ILE A CA 1
ATOM 1253 C C . ILE A 1 171 ? 2.462 7.116 -1.297 1.00 92.69 171 ILE A C 1
ATOM 1255 O O . ILE A 1 171 ? 3.046 7.395 -2.342 1.00 92.69 171 ILE A O 1
ATOM 1259 N N . SER A 1 172 ? 2.844 7.602 -0.116 1.00 91.06 172 SER A N 1
ATOM 1260 C CA . SER A 1 172 ? 3.982 8.509 0.065 1.00 91.06 172 SER A CA 1
ATOM 1261 C C . SER A 1 172 ? 5.239 7.787 0.569 1.00 91.06 172 SER A C 1
ATOM 1263 O O . SER A 1 172 ? 5.186 6.668 1.095 1.00 91.06 172 SER A O 1
ATOM 1265 N N . GLY A 1 173 ? 6.390 8.449 0.414 1.00 92.62 173 GLY A N 1
ATOM 1266 C CA . GLY A 1 173 ? 7.700 7.958 0.846 1.00 92.62 173 GLY A CA 1
ATOM 1267 C C . GLY A 1 173 ? 8.339 6.943 -0.108 1.00 92.62 173 GLY A C 1
ATOM 1268 O O . GLY A 1 173 ? 7.698 6.412 -1.013 1.00 92.62 173 GLY A O 1
ATOM 1269 N N . THR A 1 174 ? 9.624 6.663 0.110 1.00 93.06 174 THR A N 1
ATOM 1270 C CA . THR A 1 174 ? 10.383 5.693 -0.689 1.00 93.06 174 THR A CA 1
ATOM 1271 C C . THR A 1 174 ? 9.844 4.282 -0.474 1.00 93.06 174 THR A C 1
ATOM 1273 O O . THR A 1 174 ? 9.711 3.835 0.668 1.00 93.06 174 THR A O 1
ATOM 1276 N N . LYS A 1 175 ? 9.546 3.572 -1.567 1.00 93.56 175 LYS A N 1
ATOM 1277 C CA . LYS A 1 175 ? 9.142 2.160 -1.547 1.00 93.56 175 LYS A CA 1
ATOM 1278 C C . LYS A 1 175 ? 10.212 1.312 -2.215 1.00 93.56 175 LYS A C 1
ATOM 1280 O O . LYS A 1 175 ? 10.556 1.547 -3.369 1.00 93.56 175 LYS A O 1
ATOM 1285 N N . THR A 1 176 ? 10.707 0.324 -1.477 1.00 92.81 176 THR A N 1
ATOM 1286 C CA . THR A 1 176 ? 11.696 -0.636 -1.966 1.00 92.81 176 THR A CA 1
ATOM 1287 C C . THR A 1 176 ? 11.012 -1.976 -2.174 1.00 92.81 176 THR A C 1
ATOM 1289 O O . THR A 1 176 ? 10.564 -2.602 -1.214 1.00 92.81 176 THR A O 1
ATOM 1292 N N . PHE A 1 177 ? 10.943 -2.417 -3.426 1.00 9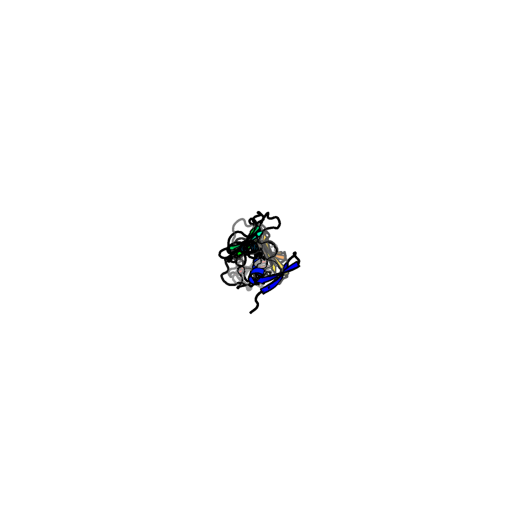3.00 177 PHE A N 1
ATOM 1293 C CA . PHE A 1 177 ? 10.483 -3.754 -3.783 1.00 93.00 177 PHE A CA 1
ATOM 1294 C C . PHE A 1 177 ? 11.714 -4.633 -4.006 1.00 93.00 177 PHE A C 1
ATOM 1296 O O . PHE A 1 177 ? 12.533 -4.340 -4.870 1.00 93.00 177 PHE A O 1
ATOM 1303 N N . THR A 1 178 ? 11.874 -5.684 -3.202 1.00 93.56 178 THR A N 1
ATOM 1304 C CA . THR A 1 178 ? 13.005 -6.626 -3.315 1.00 93.56 178 THR A CA 1
ATOM 1305 C C . THR A 1 178 ? 12.756 -7.742 -4.331 1.00 93.56 178 THR A C 1
ATOM 1307 O O . THR A 1 178 ? 13.682 -8.465 -4.685 1.00 93.56 178 THR A O 1
ATOM 1310 N N . GLY A 1 179 ? 11.510 -7.895 -4.786 1.00 94.00 179 GLY A N 1
ATOM 1311 C CA . GLY A 1 179 ? 11.110 -8.829 -5.835 1.00 94.00 179 GLY A CA 1
ATOM 1312 C C . GLY A 1 179 ? 10.699 -8.120 -7.125 1.00 94.00 179 GLY A C 1
ATOM 1313 O O . GLY A 1 179 ? 10.729 -6.894 -7.223 1.00 94.00 179 GLY A O 1
ATOM 1314 N N . SER A 1 180 ? 10.281 -8.908 -8.115 1.00 92.88 180 SER A N 1
ATOM 1315 C CA . SER A 1 180 ? 9.770 -8.396 -9.388 1.00 92.88 180 SER A CA 1
ATOM 1316 C C . SER A 1 180 ? 8.465 -7.617 -9.206 1.00 92.88 180 SER A C 1
ATOM 1318 O O . SER A 1 180 ? 7.583 -8.024 -8.449 1.00 92.88 180 SER A O 1
ATOM 1320 N N . VAL A 1 181 ? 8.325 -6.518 -9.950 1.00 94.56 181 VAL A N 1
ATOM 1321 C CA . VAL A 1 181 ? 7.106 -5.704 -10.006 1.00 94.56 181 VAL A CA 1
ATOM 1322 C C . VAL A 1 181 ? 6.500 -5.829 -11.398 1.00 94.56 181 VAL A C 1
ATOM 1324 O O . VAL A 1 181 ? 7.174 -5.585 -12.396 1.00 94.56 181 VAL A O 1
ATOM 1327 N N . TYR A 1 182 ? 5.219 -6.187 -11.455 1.00 93.94 182 TYR A N 1
ATOM 1328 C CA . TYR A 1 182 ? 4.450 -6.284 -12.692 1.00 93.94 182 TYR A CA 1
ATOM 1329 C C . TYR A 1 182 ? 3.340 -5.234 -12.681 1.00 93.94 182 TYR A C 1
ATOM 1331 O O . TYR A 1 182 ? 2.560 -5.165 -11.732 1.00 93.94 182 TYR A O 1
ATOM 1339 N N . SER A 1 183 ? 3.258 -4.429 -13.741 1.00 94.50 183 SER A N 1
ATOM 1340 C CA . SER A 1 183 ? 2.146 -3.506 -13.977 1.00 94.50 183 SER A CA 1
ATOM 1341 C C . SER A 1 183 ? 1.445 -3.889 -15.272 1.00 94.50 183 SER A C 1
ATOM 1343 O O . SER A 1 183 ? 2.071 -3.902 -16.328 1.00 94.50 183 SER A O 1
ATOM 1345 N N . ASN A 1 184 ? 0.140 -4.156 -15.198 1.00 95.25 184 ASN A N 1
ATOM 1346 C CA . ASN A 1 184 ? -0.698 -4.384 -16.382 1.00 95.25 184 ASN A CA 1
ATOM 1347 C C . ASN A 1 184 ? -1.232 -3.078 -16.990 1.00 95.25 184 ASN A C 1
ATOM 1349 O O . ASN A 1 184 ? -1.913 -3.105 -18.009 1.00 95.25 184 ASN A O 1
ATOM 1353 N N . ASN A 1 185 ? -0.945 -1.943 -16.351 1.00 93.94 185 ASN A N 1
ATOM 1354 C CA . ASN A 1 185 ? -1.394 -0.621 -16.762 1.00 93.94 185 ASN A CA 1
ATOM 1355 C C . ASN A 1 185 ? -0.201 0.305 -17.020 1.00 93.94 185 ASN A C 1
ATOM 1357 O O . ASN A 1 185 ? 0.944 -0.001 -16.674 1.00 93.94 185 ASN A O 1
ATOM 1361 N N . GLN A 1 186 ? -0.498 1.467 -17.600 1.00 91.88 186 GLN A N 1
ATOM 1362 C CA . GLN A 1 186 ? 0.466 2.539 -17.816 1.00 91.88 186 GLN A CA 1
ATOM 1363 C C . GLN A 1 186 ? 1.156 2.945 -16.504 1.00 91.88 186 GLN A C 1
ATOM 1365 O O . GLN A 1 186 ? 0.500 3.246 -15.508 1.00 91.88 186 GLN A O 1
ATOM 1370 N N . ILE A 1 187 ? 2.487 2.995 -16.526 1.00 91.06 187 ILE A N 1
ATOM 1371 C CA . ILE A 1 187 ? 3.300 3.563 -15.448 1.00 91.06 187 ILE A CA 1
ATOM 1372 C C . ILE A 1 187 ? 3.579 5.010 -15.832 1.00 91.06 187 ILE A C 1
ATOM 1374 O O . ILE A 1 187 ? 4.255 5.231 -16.823 1.00 91.06 187 ILE A O 1
ATOM 1378 N N . ASN A 1 188 ? 3.090 5.999 -15.091 1.00 89.00 188 ASN A N 1
ATOM 1379 C CA . ASN A 1 188 ? 3.378 7.406 -15.385 1.00 89.00 188 ASN A CA 1
ATOM 1380 C C . ASN A 1 188 ? 4.579 7.885 -14.569 1.00 89.00 188 ASN A C 1
ATOM 1382 O O . ASN A 1 188 ? 4.537 7.833 -13.342 1.00 89.00 188 ASN A O 1
ATOM 1386 N N . SER A 1 189 ? 5.621 8.384 -15.241 1.00 87.62 189 SER A N 1
ATOM 1387 C CA . SER A 1 189 ? 6.756 9.035 -14.580 1.00 87.62 189 SER A CA 1
ATOM 1388 C C . SER A 1 189 ? 6.920 10.474 -15.079 1.00 87.62 189 SER A C 1
ATOM 1390 O O . SER A 1 189 ? 7.387 10.669 -16.203 1.00 87.62 189 SER A O 1
ATOM 1392 N N . PRO A 1 190 ? 6.577 11.494 -14.266 1.00 85.06 190 PRO A N 1
ATOM 1393 C CA . PRO A 1 190 ? 6.712 12.903 -14.650 1.00 85.06 190 PRO A CA 1
ATOM 1394 C C . PRO A 1 190 ? 8.143 13.307 -15.022 1.00 85.06 190 PRO A C 1
ATOM 1396 O O . PRO A 1 190 ? 8.339 14.230 -15.802 1.00 85.06 190 PRO A O 1
ATOM 1399 N N . ASN A 1 191 ? 9.134 12.596 -14.475 1.00 83.75 191 ASN A N 1
ATOM 1400 C CA . ASN A 1 191 ? 10.556 12.880 -14.653 1.00 83.75 191 ASN A CA 1
ATOM 1401 C C . ASN A 1 191 ? 11.262 11.849 -15.558 1.00 83.75 191 ASN A C 1
ATOM 1403 O O . ASN A 1 191 ? 12.488 11.773 -15.543 1.00 83.75 191 ASN A O 1
ATOM 1407 N N . GLY A 1 192 ? 10.512 11.039 -16.317 1.00 84.94 192 GLY A N 1
ATOM 1408 C CA . GLY A 1 192 ? 11.059 9.979 -17.176 1.00 84.94 192 GLY A CA 1
ATOM 1409 C C . GLY A 1 192 ? 11.392 8.679 -16.436 1.00 84.94 192 GLY A C 1
ATOM 1410 O O . GLY A 1 192 ? 11.223 8.570 -15.220 1.00 84.94 192 GLY A O 1
ATOM 1411 N N . TYR A 1 193 ? 11.829 7.656 -17.171 1.00 89.31 193 TYR A N 1
ATOM 1412 C CA . TYR A 1 193 ? 12.171 6.351 -16.592 1.00 89.31 193 TYR A CA 1
ATOM 1413 C C . TYR A 1 193 ? 13.683 6.192 -16.491 1.00 89.31 193 TYR A C 1
ATOM 1415 O O . TYR A 1 193 ? 14.388 6.380 -17.483 1.00 89.31 193 TYR A O 1
ATOM 1423 N N . LYS A 1 194 ? 14.153 5.798 -15.306 1.00 89.69 194 LYS A N 1
ATOM 1424 C CA . LYS A 1 194 ? 15.539 5.415 -15.033 1.00 89.69 194 LYS A CA 1
ATOM 1425 C C . LYS A 1 194 ? 15.572 3.968 -14.566 1.00 89.69 194 LYS A C 1
ATOM 1427 O O . LYS A 1 194 ? 14.819 3.591 -13.670 1.00 89.69 194 LYS A O 1
ATOM 1432 N N . PHE A 1 195 ? 16.448 3.185 -15.165 1.00 90.12 195 PHE A N 1
ATOM 1433 C CA . PHE A 1 195 ? 16.735 1.806 -14.807 1.00 90.12 195 PHE A CA 1
ATOM 1434 C C . PHE A 1 195 ? 18.236 1.704 -14.548 1.00 90.12 195 PHE A C 1
ATOM 1436 O O . PHE A 1 195 ? 19.008 2.335 -15.256 1.00 90.12 195 PHE A O 1
ATOM 1443 N N . TYR A 1 196 ? 18.657 0.918 -13.562 1.00 89.88 196 TYR A N 1
ATOM 1444 C CA . TYR A 1 196 ? 20.077 0.699 -13.291 1.00 89.88 196 TYR A CA 1
ATOM 1445 C C . TYR A 1 196 ? 20.468 -0.704 -13.749 1.00 89.88 196 TYR A C 1
ATOM 1447 O O . TYR A 1 196 ? 19.893 -1.694 -13.287 1.00 89.88 196 TYR A O 1
ATOM 1455 N N . ASP A 1 197 ? 21.417 -0.793 -14.674 1.00 90.69 197 ASP A N 1
ATOM 1456 C CA . ASP A 1 197 ? 22.041 -2.051 -15.059 1.00 90.69 197 ASP A CA 1
ATOM 1457 C C . ASP A 1 197 ? 23.150 -2.389 -14.062 1.00 90.69 197 ASP A C 1
ATOM 1459 O O . ASP A 1 197 ? 24.287 -1.935 -14.182 1.00 90.69 197 ASP A O 1
ATOM 1463 N N . PHE A 1 198 ? 22.815 -3.221 -13.076 1.00 88.00 198 PHE A N 1
ATOM 1464 C CA . PHE A 1 198 ? 23.761 -3.676 -12.057 1.00 88.00 198 PHE A CA 1
ATOM 1465 C C . PHE A 1 198 ? 24.943 -4.470 -12.619 1.00 88.00 198 PHE A C 1
ATOM 1467 O O . PHE A 1 198 ? 25.983 -4.514 -11.972 1.00 88.00 198 PHE A O 1
ATOM 1474 N N . SER A 1 199 ? 24.805 -5.113 -13.784 1.00 90.31 199 SER A N 1
ATOM 1475 C CA . SER A 1 199 ? 25.896 -5.928 -14.340 1.00 90.31 199 SER A CA 1
ATOM 1476 C C . SER A 1 199 ? 27.009 -5.064 -14.921 1.00 90.31 199 SER A C 1
ATOM 1478 O O . SER A 1 199 ? 28.164 -5.476 -14.923 1.00 90.31 199 SER A O 1
ATOM 1480 N N . ASN A 1 200 ? 26.654 -3.872 -15.401 1.00 89.94 200 ASN A N 1
ATOM 1481 C CA . ASN A 1 200 ? 27.581 -2.926 -16.014 1.00 89.94 200 ASN A CA 1
ATOM 1482 C C . ASN A 1 200 ? 27.783 -1.651 -15.179 1.00 89.94 200 ASN A C 1
ATOM 1484 O O . ASN A 1 200 ? 28.551 -0.788 -15.586 1.00 89.94 200 ASN A O 1
ATOM 1488 N N . GLU A 1 201 ? 27.101 -1.536 -14.035 1.00 93.44 201 GLU A N 1
ATOM 1489 C CA . GLU A 1 201 ? 27.087 -0.372 -13.140 1.00 93.44 201 GLU A CA 1
ATOM 1490 C C . GLU A 1 201 ? 26.658 0.940 -13.823 1.00 93.44 201 GLU A C 1
ATOM 1492 O O . GLU A 1 201 ? 27.182 2.019 -13.542 1.00 93.44 201 GLU A O 1
ATOM 1497 N N . VAL A 1 202 ? 25.683 0.858 -14.732 1.00 91.38 202 VAL A N 1
ATOM 1498 C CA . VAL A 1 202 ? 25.302 1.962 -15.624 1.00 91.38 202 VAL A CA 1
ATOM 1499 C C . VAL A 1 202 ? 23.813 2.297 -15.527 1.00 91.38 202 VAL A C 1
ATOM 1501 O O . VAL A 1 202 ? 22.954 1.418 -15.543 1.00 91.38 202 VAL A O 1
ATOM 1504 N N . ASP A 1 203 ? 23.498 3.594 -15.507 1.00 91.50 203 ASP A N 1
ATOM 1505 C CA . ASP A 1 203 ? 22.132 4.088 -15.677 1.00 91.50 203 ASP A CA 1
ATOM 1506 C C . ASP A 1 203 ? 21.667 3.968 -17.139 1.00 91.50 203 ASP A C 1
ATOM 1508 O O . ASP A 1 203 ? 22.330 4.421 -18.079 1.00 91.50 203 ASP A O 1
ATOM 1512 N N . MET A 1 204 ? 20.470 3.417 -17.305 1.00 92.25 204 MET A N 1
ATOM 1513 C CA . MET A 1 204 ? 19.676 3.416 -18.524 1.00 92.25 204 MET A CA 1
ATOM 1514 C C . MET A 1 204 ? 18.509 4.384 -18.352 1.00 92.25 204 MET A C 1
ATOM 1516 O O . MET A 1 204 ? 17.712 4.251 -17.422 1.00 92.25 204 MET A O 1
ATOM 1520 N N . GLU A 1 205 ? 18.371 5.357 -19.244 1.00 93.38 205 GLU A N 1
ATOM 1521 C CA . GLU A 1 205 ? 17.382 6.421 -19.074 1.00 93.38 205 GLU A CA 1
ATOM 1522 C C . GLU A 1 205 ? 16.617 6.704 -20.363 1.00 93.38 205 GLU A C 1
ATOM 1524 O O . GLU A 1 205 ? 17.206 6.891 -21.423 1.00 93.38 205 GLU A O 1
ATOM 1529 N N . PHE A 1 206 ? 15.291 6.785 -20.265 1.00 90.12 206 PHE A N 1
ATOM 1530 C CA . PHE A 1 206 ? 14.439 7.253 -21.355 1.00 90.12 206 PHE A CA 1
ATOM 1531 C C . PHE A 1 206 ? 14.144 8.738 -21.147 1.00 90.12 206 PHE A C 1
ATOM 1533 O O . PHE A 1 206 ? 13.440 9.105 -20.201 1.00 90.12 206 PHE A O 1
ATOM 1540 N N . LYS A 1 207 ? 14.666 9.587 -22.038 1.00 89.19 207 LYS A N 1
ATOM 1541 C CA . LYS A 1 207 ? 14.457 11.044 -22.023 1.00 89.19 207 LYS A CA 1
ATOM 1542 C C . LYS A 1 207 ? 13.691 11.506 -23.249 1.00 89.19 207 LYS A C 1
ATOM 1544 O O . LYS A 1 207 ? 13.837 10.936 -24.329 1.00 89.19 207 LYS A O 1
ATOM 1549 N N . GLY A 1 208 ? 12.951 12.602 -23.102 1.00 86.38 208 GLY A N 1
ATOM 1550 C CA . GLY A 1 208 ? 12.551 13.401 -24.258 1.00 86.38 208 GLY A CA 1
ATOM 1551 C C . GLY A 1 208 ? 13.792 13.980 -24.944 1.00 86.38 208 GLY A C 1
ATOM 1552 O O . GLY A 1 208 ? 14.698 14.467 -24.265 1.00 86.38 208 GLY A O 1
ATOM 1553 N N . TYR A 1 209 ? 13.844 13.908 -26.271 1.00 85.12 209 TYR A N 1
ATOM 1554 C CA . TYR A 1 209 ? 14.948 14.435 -27.076 1.00 85.12 209 TYR A CA 1
ATOM 1555 C C . TYR A 1 209 ? 14.389 15.024 -28.369 1.00 85.12 209 TYR A C 1
ATOM 1557 O O . TYR A 1 209 ? 13.850 14.283 -29.183 1.00 85.12 209 TYR A O 1
ATOM 1565 N N . ASP A 1 210 ? 14.470 16.348 -28.520 1.00 82.12 210 ASP A N 1
ATOM 1566 C CA . ASP A 1 210 ? 14.073 17.089 -29.726 1.00 82.12 210 ASP A CA 1
ATOM 1567 C C . ASP A 1 210 ? 12.745 16.615 -30.365 1.00 82.12 210 ASP A C 1
ATOM 1569 O O . ASP A 1 210 ? 12.692 16.069 -31.469 1.00 82.12 210 ASP A O 1
ATOM 1573 N N . ASN A 1 211 ? 11.656 16.757 -29.596 1.00 86.19 211 ASN A N 1
ATOM 1574 C CA . ASN A 1 211 ? 10.292 16.305 -29.926 1.00 86.19 211 ASN A CA 1
ATOM 1575 C C . ASN A 1 211 ? 10.128 14.797 -30.205 1.00 86.19 211 ASN A C 1
ATOM 1577 O O . ASN A 1 211 ? 9.058 14.361 -30.629 1.00 86.19 211 ASN A O 1
ATOM 1581 N N . GLY A 1 212 ? 11.152 13.994 -29.937 1.00 87.81 212 GLY A N 1
ATOM 1582 C CA . GLY A 1 212 ? 11.093 12.541 -29.898 1.00 87.81 212 GLY A CA 1
ATOM 1583 C C . GLY A 1 212 ? 11.615 12.004 -28.567 1.00 87.81 212 GLY A C 1
ATOM 1584 O O . GLY A 1 212 ? 11.346 12.568 -27.501 1.00 87.81 212 GLY A O 1
ATOM 1585 N N . PHE A 1 213 ? 12.356 10.900 -28.611 1.00 90.06 213 PHE A N 1
ATOM 1586 C CA . PHE A 1 213 ? 12.928 10.287 -27.418 1.00 90.06 213 PHE A CA 1
ATOM 1587 C C . PHE A 1 213 ? 14.336 9.756 -27.670 1.00 90.06 213 PHE A C 1
ATOM 1589 O O . PHE A 1 213 ? 14.693 9.347 -28.776 1.00 90.06 213 PHE A O 1
ATOM 1596 N N . SER A 1 214 ? 15.124 9.735 -26.601 1.00 88.88 214 SER A N 1
ATOM 1597 C CA . SER A 1 214 ? 16.438 9.113 -26.569 1.00 88.88 214 SER A CA 1
ATOM 1598 C C . SER A 1 214 ? 16.483 8.072 -25.461 1.00 88.88 214 SER A C 1
ATOM 1600 O O . SER A 1 214 ? 16.041 8.321 -24.334 1.00 88.88 214 SER A O 1
ATOM 1602 N N . PHE A 1 215 ? 17.018 6.906 -25.797 1.00 92.25 215 PHE A N 1
ATOM 1603 C CA . PHE A 1 215 ? 17.461 5.907 -24.845 1.00 92.25 215 PHE A CA 1
ATOM 1604 C C . PHE A 1 215 ? 18.942 6.145 -24.556 1.00 92.25 215 PHE A C 1
ATOM 1606 O O . PHE A 1 215 ? 19.808 5.982 -25.421 1.00 92.25 215 PHE A O 1
ATOM 1613 N N . MET A 1 216 ? 19.212 6.557 -23.325 1.00 91.00 216 MET A N 1
ATOM 1614 C CA . MET A 1 216 ? 20.542 6.841 -22.817 1.00 91.00 216 MET A CA 1
ATOM 1615 C C . MET A 1 216 ? 21.105 5.600 -22.124 1.00 91.00 216 MET A C 1
ATOM 1617 O O . MET A 1 216 ? 20.390 4.951 -21.362 1.00 91.00 216 MET A O 1
ATOM 1621 N N . TYR A 1 217 ? 22.387 5.317 -22.332 1.00 92.56 217 TYR A N 1
ATOM 1622 C CA . TYR A 1 217 ? 23.142 4.274 -21.641 1.00 92.56 217 TYR A CA 1
ATOM 1623 C C . TYR A 1 217 ? 24.469 4.871 -21.165 1.00 92.56 217 TYR A C 1
ATOM 1625 O O . TYR A 1 217 ? 25.311 5.251 -21.977 1.00 92.56 217 TYR A O 1
ATOM 1633 N N . GLY A 1 218 ? 24.642 5.022 -19.852 1.00 89.25 218 GLY A N 1
ATOM 1634 C CA . GLY A 1 218 ? 25.874 5.586 -19.277 1.00 89.25 218 GLY A CA 1
ATOM 1635 C C . GLY A 1 218 ? 26.050 7.076 -19.555 1.00 89.25 218 GLY A C 1
ATOM 1636 O O . GLY A 1 218 ? 27.171 7.552 -19.677 1.00 89.25 218 GLY A O 1
ATOM 1637 N N . GLY A 1 219 ? 24.940 7.807 -19.690 1.00 88.12 219 GLY A N 1
ATOM 1638 C CA . GLY A 1 219 ? 24.946 9.238 -20.006 1.00 88.12 219 GLY A CA 1
ATOM 1639 C C . GLY A 1 219 ? 25.054 9.565 -21.498 1.00 88.12 219 GLY A C 1
ATOM 1640 O O . GLY A 1 219 ? 24.841 10.718 -21.863 1.00 88.12 219 GLY A O 1
ATOM 1641 N N . GLU A 1 220 ? 25.276 8.569 -22.356 1.00 88.06 220 GLU A N 1
ATOM 1642 C CA . GLU A 1 220 ? 25.353 8.724 -23.811 1.00 88.06 220 GLU A CA 1
ATOM 1643 C C . GLU A 1 220 ? 24.075 8.236 -24.499 1.00 88.06 220 GLU A C 1
ATOM 1645 O O . GLU A 1 220 ? 23.451 7.272 -24.059 1.00 88.06 220 GLU A O 1
ATOM 1650 N N . ALA A 1 221 ? 23.673 8.886 -25.592 1.00 87.38 221 ALA A N 1
ATOM 1651 C CA . ALA A 1 221 ? 22.508 8.471 -26.374 1.00 87.38 221 ALA A CA 1
ATOM 1652 C C . ALA A 1 221 ? 22.840 7.210 -27.185 1.00 87.38 221 ALA A C 1
ATOM 1654 O O . ALA A 1 221 ? 23.479 7.303 -28.230 1.00 87.38 221 ALA A O 1
ATOM 1655 N N . ALA A 1 222 ? 22.404 6.037 -26.727 1.00 89.94 222 ALA A N 1
ATOM 1656 C CA . ALA A 1 222 ? 22.621 4.780 -27.441 1.00 89.94 222 ALA A CA 1
ATOM 1657 C C . ALA A 1 222 ? 21.686 4.651 -28.656 1.00 89.94 222 ALA A C 1
ATOM 1659 O O . ALA A 1 222 ? 22.090 4.158 -29.710 1.00 89.94 222 ALA A O 1
ATOM 1660 N N . LEU A 1 223 ? 20.447 5.130 -28.517 1.00 91.06 223 LEU A N 1
ATOM 1661 C CA . LEU A 1 223 ? 19.423 5.121 -29.558 1.00 91.06 223 LEU A CA 1
ATOM 1662 C C . LEU A 1 223 ? 18.591 6.398 -29.463 1.00 91.06 223 LEU A C 1
ATOM 1664 O O . LEU A 1 223 ? 18.016 6.673 -28.412 1.00 91.06 223 LEU A O 1
ATOM 1668 N N . SER A 1 224 ? 18.482 7.149 -30.554 1.00 88.56 224 SER A N 1
ATOM 1669 C CA . SER A 1 224 ? 17.691 8.380 -30.593 1.00 88.56 224 SER A CA 1
ATOM 1670 C C . SER A 1 224 ? 16.758 8.423 -31.795 1.00 88.56 224 SER A C 1
ATOM 1672 O O . SER A 1 224 ? 17.147 8.098 -32.918 1.00 88.56 224 SER A O 1
ATOM 1674 N N . PHE A 1 225 ? 15.538 8.890 -31.545 1.00 86.94 225 PHE A N 1
ATOM 1675 C CA . PHE A 1 225 ? 14.572 9.291 -32.559 1.00 86.94 225 PHE A CA 1
ATOM 1676 C C . PHE A 1 225 ? 14.222 10.750 -32.301 1.00 86.94 225 PHE A C 1
ATOM 1678 O O . PHE A 1 225 ? 13.706 11.068 -31.230 1.00 86.94 225 PHE A O 1
ATOM 1685 N N . SER A 1 226 ? 14.477 11.628 -33.262 1.00 85.62 226 SER A N 1
ATOM 1686 C CA . SER A 1 226 ? 14.089 13.038 -33.183 1.00 85.62 226 SER A CA 1
ATOM 1687 C C . SER A 1 226 ? 13.343 13.464 -34.434 1.00 85.62 226 SER A C 1
ATOM 1689 O O . SER A 1 226 ? 13.538 12.910 -35.520 1.00 85.62 226 SER A O 1
ATOM 1691 N N . SER A 1 227 ? 12.472 14.464 -34.291 1.00 79.50 227 SER A N 1
ATOM 1692 C CA . SER A 1 227 ? 11.755 15.005 -35.446 1.00 79.50 227 SER A CA 1
ATOM 1693 C C . SER A 1 227 ? 12.682 15.769 -36.387 1.00 79.50 227 SER A C 1
ATOM 1695 O O . SER A 1 227 ? 12.408 15.803 -37.585 1.00 79.50 227 SER A O 1
ATOM 1697 N N . ASN A 1 228 ? 13.761 16.369 -35.865 1.00 79.75 228 ASN A N 1
ATOM 1698 C CA . ASN A 1 228 ? 14.633 17.230 -36.665 1.00 79.75 228 ASN A CA 1
ATOM 1699 C C . ASN A 1 228 ? 15.944 16.558 -37.087 1.00 79.75 228 ASN A C 1
ATOM 1701 O O . ASN A 1 228 ? 16.516 16.989 -38.080 1.00 79.75 228 ASN A O 1
ATOM 1705 N N . GLU A 1 229 ? 16.409 15.506 -36.404 1.00 79.44 229 GLU A N 1
ATOM 1706 C CA . GLU A 1 229 ? 17.697 14.843 -36.707 1.00 79.44 229 GLU A CA 1
ATOM 1707 C C . GLU A 1 229 ? 17.537 13.382 -37.171 1.00 79.44 229 G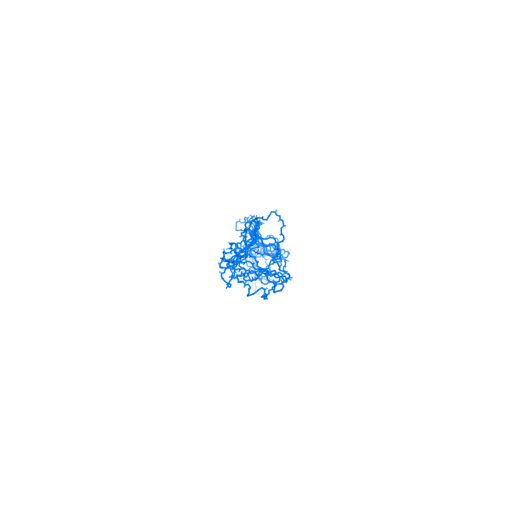LU A C 1
ATOM 1709 O O . GLU A 1 229 ? 18.503 12.769 -37.624 1.00 79.44 229 GLU A O 1
ATOM 1714 N N . GLY A 1 230 ? 16.323 12.823 -37.107 1.00 86.12 230 GLY A N 1
ATOM 1715 C CA . GLY A 1 230 ? 15.998 11.500 -37.634 1.00 86.12 230 GLY A CA 1
ATOM 1716 C C . GLY A 1 230 ? 16.333 10.354 -36.681 1.00 86.12 230 GLY A C 1
ATOM 1717 O O . GLY A 1 230 ? 15.899 10.342 -35.528 1.00 86.12 230 GLY A O 1
ATOM 1718 N N . PHE A 1 231 ? 17.041 9.339 -37.185 1.00 89.69 231 PHE A N 1
ATOM 1719 C CA . PHE A 1 231 ? 17.368 8.111 -36.447 1.00 89.69 231 PHE A CA 1
ATOM 1720 C C . PHE A 1 231 ? 18.871 7.993 -36.218 1.00 89.69 231 PHE A C 1
ATOM 1722 O O . PHE A 1 231 ? 19.643 8.013 -37.177 1.00 89.69 231 PHE A O 1
ATOM 1729 N N . GLY A 1 232 ? 19.278 7.806 -34.966 1.00 88.69 232 GLY A N 1
ATOM 1730 C CA . GLY A 1 232 ? 20.675 7.635 -34.586 1.00 88.69 232 GLY A CA 1
ATOM 1731 C C . GLY A 1 232 ? 20.892 6.392 -33.733 1.00 88.69 232 GLY A C 1
ATOM 1732 O O . GLY A 1 232 ? 20.140 6.142 -32.792 1.00 88.69 232 GLY A O 1
ATOM 1733 N N . ILE A 1 233 ? 21.955 5.647 -34.026 1.00 91.38 233 ILE A N 1
ATOM 1734 C CA . ILE A 1 233 ? 22.542 4.662 -33.109 1.00 91.38 233 ILE A CA 1
ATOM 1735 C C . ILE A 1 233 ? 23.959 5.131 -32.805 1.00 91.38 233 ILE A C 1
ATOM 1737 O O . ILE A 1 233 ? 24.707 5.438 -33.736 1.00 91.38 233 ILE A O 1
ATOM 1741 N N . ARG A 1 234 ? 24.348 5.166 -31.529 1.00 88.44 234 ARG A N 1
ATOM 1742 C CA . ARG A 1 234 ? 25.731 5.460 -31.127 1.00 88.44 234 ARG A CA 1
ATOM 1743 C C . ARG A 1 234 ? 26.320 4.297 -30.353 1.00 88.44 234 ARG A C 1
ATOM 1745 O O . ARG A 1 234 ? 25.622 3.618 -29.603 1.00 88.44 234 ARG A O 1
ATOM 1752 N N . ASN A 1 235 ? 27.613 4.068 -30.535 1.00 86.31 235 ASN A N 1
ATOM 1753 C CA . ASN A 1 235 ? 28.363 3.142 -29.700 1.00 86.31 235 ASN A CA 1
ATOM 1754 C C . ASN A 1 235 ? 29.064 3.880 -28.550 1.00 86.31 235 ASN A C 1
ATOM 1756 O O . ASN A 1 235 ? 29.148 5.106 -28.523 1.00 86.31 235 ASN A O 1
ATOM 1760 N N . HIS A 1 236 ? 29.613 3.109 -27.610 1.00 81.31 236 HIS A N 1
ATOM 1761 C CA . HIS A 1 236 ? 30.331 3.651 -26.455 1.00 81.31 236 HIS A CA 1
ATOM 1762 C C . HIS A 1 236 ? 31.616 4.415 -26.829 1.00 81.31 236 HIS A C 1
ATOM 1764 O O . HIS A 1 236 ? 32.083 5.249 -26.065 1.00 81.31 236 HIS A O 1
ATOM 1770 N N . ALA A 1 237 ? 32.176 4.173 -28.019 1.00 84.31 237 ALA A N 1
ATOM 1771 C CA . ALA A 1 237 ? 33.331 4.911 -28.528 1.00 84.31 237 ALA A CA 1
ATOM 1772 C C . ALA A 1 237 ? 32.954 6.282 -29.131 1.00 84.31 237 ALA A C 1
ATOM 1774 O O . ALA A 1 237 ? 33.806 6.942 -29.724 1.00 84.31 237 ALA A O 1
ATOM 1775 N N . GLY A 1 238 ? 31.685 6.698 -29.028 1.00 81.50 238 GLY A N 1
ATOM 1776 C CA . GLY A 1 238 ? 31.183 7.962 -29.570 1.00 81.50 238 GLY A CA 1
ATOM 1777 C C . GLY A 1 238 ? 30.972 7.955 -31.086 1.00 81.50 238 GLY A C 1
ATOM 1778 O O . GLY A 1 238 ? 30.654 8.991 -31.666 1.00 81.50 238 GLY A O 1
ATOM 1779 N N . GLN A 1 239 ? 31.129 6.806 -31.748 1.00 87.44 239 GLN A N 1
ATOM 1780 C CA . GLN A 1 239 ? 30.837 6.669 -33.172 1.00 87.44 239 GLN A CA 1
ATOM 1781 C C . GLN A 1 239 ? 29.332 6.507 -33.357 1.00 87.44 239 GLN A C 1
ATOM 1783 O O . GLN A 1 239 ? 28.682 5.772 -32.610 1.00 87.44 239 GLN A O 1
ATOM 1788 N N . SER A 1 240 ? 28.782 7.162 -34.374 1.00 87.56 240 SER A N 1
ATOM 1789 C CA . SER A 1 240 ? 27.356 7.115 -34.665 1.00 87.56 240 SER A CA 1
ATOM 1790 C C . SER A 1 240 ? 27.072 6.689 -36.098 1.00 87.56 240 SER A C 1
ATOM 1792 O O . SER A 1 240 ? 27.807 7.002 -37.034 1.00 87.56 240 SER A O 1
ATOM 1794 N N . PHE A 1 241 ? 25.963 5.978 -36.263 1.00 86.81 241 PHE A N 1
ATOM 1795 C CA . PHE A 1 241 ? 25.265 5.867 -37.532 1.00 86.81 241 PHE A CA 1
ATOM 1796 C C . PHE A 1 241 ? 24.013 6.732 -37.432 1.00 86.81 241 PHE A C 1
ATOM 1798 O O . PHE A 1 241 ? 23.141 6.451 -36.608 1.00 86.81 241 PHE A O 1
ATOM 1805 N N . CYS A 1 242 ? 23.936 7.776 -38.255 1.00 84.88 242 CYS A N 1
ATOM 1806 C CA . CYS A 1 242 ? 22.806 8.697 -38.277 1.00 84.88 242 CYS A CA 1
ATOM 1807 C C . CYS A 1 242 ? 22.140 8.689 -39.654 1.00 84.88 242 CYS A C 1
ATOM 1809 O O . CYS A 1 242 ? 22.801 8.857 -40.680 1.00 84.88 242 CYS A O 1
ATOM 1811 N N . LEU A 1 243 ? 20.820 8.533 -39.666 1.00 86.75 243 LEU A N 1
ATOM 1812 C CA . LEU A 1 243 ? 19.967 8.847 -40.802 1.00 86.75 243 LEU A CA 1
ATOM 1813 C C . LEU A 1 243 ? 19.412 10.252 -40.589 1.00 86.75 243 LEU A C 1
ATOM 1815 O O . LEU A 1 243 ? 18.392 10.414 -39.924 1.00 86.75 243 LEU A O 1
ATOM 1819 N N . ASP A 1 244 ? 20.101 11.245 -41.146 1.00 84.06 244 ASP A N 1
ATOM 1820 C CA . ASP A 1 244 ? 19.667 12.638 -41.092 1.00 84.06 244 ASP A CA 1
ATOM 1821 C C . ASP A 1 244 ? 18.436 12.847 -41.986 1.00 84.06 244 ASP A C 1
ATOM 1823 O O . ASP A 1 244 ? 18.488 12.696 -43.212 1.00 84.06 244 ASP A O 1
ATOM 1827 N N . THR A 1 245 ? 17.312 13.181 -41.357 1.00 83.31 245 THR A N 1
ATOM 1828 C CA . THR A 1 245 ? 16.048 13.473 -42.042 1.00 83.31 245 THR A CA 1
ATOM 1829 C C . THR A 1 245 ? 15.701 14.958 -42.060 1.00 83.31 245 THR A C 1
ATOM 1831 O O . THR A 1 245 ? 14.634 15.306 -42.564 1.00 83.31 245 THR A O 1
ATOM 1834 N N . SER A 1 246 ? 16.575 15.841 -41.570 1.00 83.31 246 SER A N 1
ATOM 1835 C CA . SER A 1 246 ? 16.334 17.292 -41.479 1.00 83.31 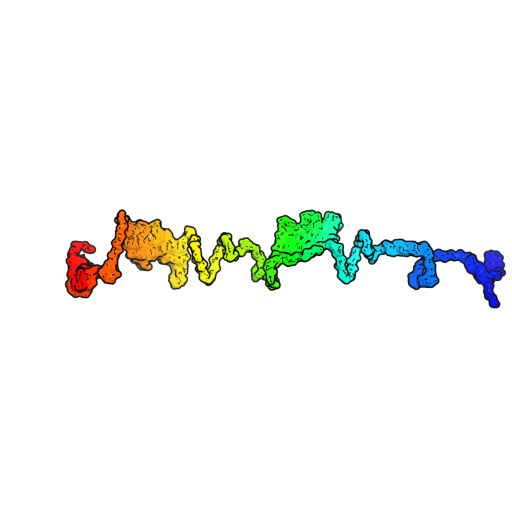246 SER A CA 1
ATOM 1836 C C . SER A 1 246 ? 15.984 17.932 -42.828 1.00 83.31 246 SER A C 1
ATOM 1838 O O . SER A 1 246 ? 15.208 18.882 -42.904 1.00 83.31 246 SER A O 1
ATOM 1840 N N . SER A 1 247 ? 16.524 17.380 -43.917 1.00 79.56 247 SER A N 1
ATOM 1841 C CA . SER A 1 247 ? 16.322 17.856 -45.291 1.00 79.56 247 SER A CA 1
ATOM 1842 C C . SER A 1 247 ? 15.168 17.169 -46.035 1.00 79.56 247 SER A C 1
ATOM 1844 O O . SER A 1 247 ? 14.911 17.465 -47.209 1.00 79.56 247 SER A O 1
ATOM 1846 N N . ALA A 1 248 ? 14.453 16.237 -45.397 1.00 80.88 248 ALA A N 1
ATOM 1847 C CA . ALA A 1 248 ? 13.337 15.539 -46.021 1.00 80.88 248 ALA A CA 1
ATOM 1848 C C . ALA A 1 248 ? 12.094 16.443 -46.086 1.00 80.88 248 ALA A C 1
ATOM 1850 O O . ALA A 1 248 ? 11.408 16.670 -45.099 1.00 80.88 248 ALA A O 1
ATOM 1851 N N . THR A 1 249 ? 11.761 16.933 -47.281 1.00 82.62 249 THR A N 1
ATOM 1852 C CA . THR A 1 249 ? 10.581 17.793 -47.513 1.00 82.62 249 THR A CA 1
ATOM 1853 C C . THR A 1 249 ? 9.301 17.020 -47.842 1.00 82.62 249 THR A C 1
ATOM 1855 O O . THR A 1 249 ? 8.224 17.601 -47.937 1.00 82.62 249 THR A O 1
ATOM 1858 N N . THR A 1 250 ? 9.413 15.709 -48.063 1.00 83.94 250 THR A N 1
ATOM 1859 C CA . THR A 1 250 ? 8.315 14.794 -48.407 1.00 83.94 250 THR A CA 1
ATOM 1860 C C . THR A 1 250 ? 8.619 13.397 -47.867 1.00 83.94 250 THR A C 1
ATOM 1862 O O . THR A 1 250 ? 9.778 13.070 -47.600 1.00 83.94 250 THR A O 1
ATOM 1865 N N . ASN A 1 251 ? 7.593 12.551 -47.740 1.00 83.19 251 ASN A N 1
ATOM 1866 C CA . ASN A 1 251 ? 7.767 11.156 -47.337 1.00 83.19 251 ASN A CA 1
ATOM 1867 C C . ASN A 1 251 ? 8.643 10.413 -48.355 1.00 83.19 251 ASN A C 1
ATOM 1869 O O . ASN A 1 251 ? 8.238 10.206 -49.500 1.00 83.19 251 ASN A O 1
ATOM 1873 N N . LYS A 1 252 ? 9.829 9.976 -47.927 1.00 78.62 252 LYS A N 1
ATOM 1874 C CA . LYS A 1 252 ? 10.736 9.151 -48.731 1.00 78.62 252 LYS A CA 1
ATOM 1875 C C . LYS A 1 252 ? 10.897 7.780 -48.094 1.00 78.62 252 LYS A C 1
ATOM 1877 O O . LYS A 1 252 ? 11.100 7.662 -46.892 1.00 78.62 252 LYS A O 1
ATOM 1882 N N . ILE A 1 253 ? 10.838 6.741 -48.921 1.00 77.94 253 ILE A N 1
ATOM 1883 C CA . ILE A 1 253 ? 11.162 5.375 -48.509 1.00 77.94 253 ILE A CA 1
ATOM 1884 C C . ILE A 1 253 ? 12.584 5.088 -48.978 1.00 77.94 253 ILE A C 1
ATOM 1886 O O . ILE A 1 253 ? 12.807 4.827 -50.161 1.00 77.94 253 ILE A O 1
ATOM 1890 N N . GLN A 1 254 ? 13.542 5.128 -48.056 1.00 79.25 254 GLN A N 1
ATOM 1891 C CA . GLN A 1 254 ? 14.919 4.750 -48.349 1.00 79.25 254 GLN A CA 1
ATOM 1892 C C . GLN A 1 254 ? 15.088 3.244 -48.128 1.00 79.25 254 GLN A C 1
ATOM 1894 O O . GLN A 1 254 ? 15.047 2.752 -47.003 1.00 79.25 254 GLN A O 1
ATOM 1899 N N . LYS A 1 255 ? 15.262 2.493 -49.218 1.00 76.88 255 LYS A N 1
ATOM 1900 C CA . LYS A 1 255 ? 15.556 1.056 -49.161 1.00 76.88 255 LYS A CA 1
ATOM 1901 C C . LYS A 1 255 ? 17.060 0.857 -49.286 1.00 76.88 255 LYS A C 1
ATOM 1903 O O . LYS A 1 255 ? 17.601 0.922 -50.383 1.00 76.88 255 LYS A O 1
ATOM 1908 N N . PHE A 1 256 ? 17.726 0.586 -48.171 1.00 74.50 256 PHE A N 1
ATOM 1909 C CA . PHE A 1 256 ? 19.149 0.242 -48.145 1.00 74.50 256 PHE A CA 1
ATOM 1910 C C . PHE A 1 256 ? 19.382 -1.252 -48.375 1.00 74.50 256 PHE A C 1
ATOM 1912 O O . PHE A 1 256 ? 20.252 -1.812 -47.738 1.00 74.50 256 PHE A O 1
ATOM 1919 N N . ILE A 1 257 ? 18.597 -1.934 -49.209 1.00 77.12 257 ILE A N 1
ATOM 1920 C CA . ILE A 1 257 ? 18.769 -3.374 -49.450 1.00 77.12 257 ILE A CA 1
ATOM 1921 C C . ILE A 1 257 ? 19.136 -3.625 -50.911 1.00 77.12 257 ILE A C 1
ATOM 1923 O O . ILE A 1 257 ? 18.514 -3.073 -51.819 1.00 77.12 257 ILE A O 1
ATOM 1927 N N . ASN A 1 258 ? 20.159 -4.445 -51.140 1.00 68.81 258 ASN A N 1
ATOM 1928 C CA . ASN A 1 258 ? 20.533 -4.925 -52.467 1.00 68.81 258 ASN A CA 1
ATOM 1929 C C . ASN A 1 258 ? 19.519 -5.978 -52.970 1.00 68.81 258 ASN A C 1
ATOM 1931 O O . ASN A 1 258 ? 18.558 -6.331 -52.283 1.00 68.81 258 ASN A O 1
ATOM 1935 N N . SER A 1 259 ? 19.734 -6.529 -54.168 1.00 73.25 259 SER A N 1
ATOM 1936 C CA . SER A 1 259 ? 18.824 -7.540 -54.731 1.00 73.25 259 SER A CA 1
ATOM 1937 C C . SER A 1 259 ? 18.784 -8.864 -53.955 1.00 73.25 259 SER A C 1
ATOM 1939 O O . SER A 1 259 ? 17.899 -9.671 -54.219 1.00 73.25 259 SER A O 1
ATOM 1941 N N . SER A 1 260 ? 19.713 -9.097 -53.019 1.00 76.44 260 SER A N 1
ATOM 1942 C CA . SER A 1 260 ? 19.697 -10.238 -52.094 1.00 76.44 260 SER A CA 1
ATOM 1943 C C . SER A 1 260 ? 19.100 -9.905 -50.720 1.00 76.44 260 SER A C 1
ATOM 1945 O O . SER A 1 260 ? 19.108 -10.761 -49.842 1.00 76.44 260 SER A O 1
ATOM 1947 N N . GLY A 1 261 ? 18.587 -8.686 -50.510 1.00 77.75 261 GLY A N 1
ATOM 1948 C CA . GLY A 1 261 ? 17.997 -8.258 -49.236 1.00 77.75 261 GLY A CA 1
ATOM 1949 C C . GLY A 1 261 ? 19.012 -7.811 -48.177 1.00 77.75 261 GLY A C 1
ATOM 1950 O O . GLY A 1 261 ? 18.641 -7.632 -47.022 1.00 77.75 261 GLY A O 1
ATOM 1951 N N . SER A 1 262 ? 20.281 -7.630 -48.544 1.00 77.25 262 SER A N 1
ATOM 1952 C CA . SER A 1 262 ? 21.363 -7.247 -47.629 1.00 77.25 262 SER A CA 1
ATOM 1953 C C . SER A 1 262 ? 21.678 -5.758 -47.733 1.00 77.25 262 SER A C 1
ATOM 1955 O O . SER A 1 262 ? 21.571 -5.183 -48.817 1.00 77.25 262 SER A O 1
ATOM 1957 N N . ILE A 1 263 ? 22.117 -5.140 -46.633 1.00 79.44 263 ILE A N 1
ATOM 1958 C CA . ILE A 1 263 ? 22.621 -3.763 -46.669 1.00 79.44 263 ILE A CA 1
ATOM 1959 C C . ILE A 1 263 ? 23.878 -3.716 -47.548 1.00 79.44 263 ILE A C 1
ATOM 1961 O O . ILE A 1 263 ? 24.792 -4.504 -47.294 1.00 79.44 263 ILE A O 1
ATOM 1965 N N . PRO A 1 264 ? 23.942 -2.860 -48.593 1.00 75.38 264 PRO A N 1
ATOM 1966 C CA . PRO A 1 264 ? 25.146 -2.701 -49.394 1.00 75.38 264 PRO A CA 1
ATOM 1967 C C . PRO A 1 264 ? 26.341 -2.390 -48.496 1.00 75.38 264 PRO A C 1
ATOM 1969 O O . PRO A 1 264 ? 26.358 -1.378 -47.798 1.00 75.38 264 PRO A O 1
ATOM 1972 N N . VAL A 1 265 ? 27.335 -3.273 -48.512 1.00 75.38 265 VAL A N 1
ATOM 1973 C CA . VAL A 1 265 ? 28.608 -3.027 -47.840 1.00 75.38 265 VAL A CA 1
ATOM 1974 C C . VAL A 1 265 ? 29.419 -2.120 -48.752 1.00 75.38 265 VAL A C 1
ATOM 1976 O O . VAL A 1 265 ? 29.713 -2.501 -49.887 1.00 75.38 265 VAL A O 1
ATOM 1979 N N . ILE A 1 266 ? 29.758 -0.928 -48.261 1.00 86.06 266 ILE A N 1
ATOM 1980 C CA . ILE A 1 266 ? 30.745 -0.069 -48.911 1.00 86.06 266 ILE A CA 1
ATOM 1981 C C . ILE A 1 266 ? 32.114 -0.447 -48.356 1.00 86.06 266 ILE A C 1
ATOM 1983 O O . ILE A 1 266 ? 32.353 -0.282 -47.162 1.00 86.06 266 ILE A O 1
ATOM 1987 N N . ARG A 1 267 ? 32.990 -0.999 -49.199 1.00 88.62 267 ARG A N 1
ATOM 1988 C CA . ARG A 1 267 ? 34.373 -1.330 -48.811 1.00 88.62 267 ARG A CA 1
ATOM 1989 C C . ARG A 1 267 ? 35.330 -0.241 -49.275 1.00 88.62 267 ARG A C 1
ATOM 1991 O O . ARG A 1 267 ? 35.109 0.347 -50.325 1.00 88.62 267 ARG A O 1
ATOM 1998 N N . ASP A 1 268 ? 36.405 -0.029 -48.533 1.00 89.62 268 ASP A N 1
ATOM 1999 C CA . ASP A 1 268 ? 37.477 0.942 -48.813 1.00 89.62 268 ASP A CA 1
ATOM 2000 C C . ASP A 1 268 ? 38.633 0.362 -49.656 1.00 89.62 268 ASP A C 1
ATOM 2002 O O . ASP A 1 268 ? 39.690 0.970 -49.813 1.00 89.62 268 ASP A O 1
ATOM 2006 N N . THR A 1 269 ? 38.449 -0.849 -50.180 1.00 91.31 269 THR A N 1
ATOM 2007 C CA . THR A 1 269 ? 39.461 -1.574 -50.943 1.00 91.31 269 THR A CA 1
ATOM 2008 C C . THR A 1 269 ? 38.906 -1.897 -52.321 1.00 91.31 269 THR A C 1
ATOM 2010 O O . THR A 1 269 ? 37.848 -2.513 -52.418 1.00 91.31 269 THR A O 1
ATOM 2013 N N . ALA A 1 270 ? 39.617 -1.518 -53.386 1.00 93.31 270 ALA A N 1
ATOM 2014 C CA . ALA A 1 270 ? 39.230 -1.810 -54.766 1.00 93.31 270 ALA A CA 1
ATOM 2015 C C . ALA A 1 270 ? 39.070 -3.323 -55.026 1.00 93.31 270 ALA A C 1
ATOM 2017 O O . ALA A 1 270 ? 39.777 -4.138 -54.424 1.00 93.31 270 ALA A O 1
ATOM 2018 N N . PRO A 1 271 ? 38.174 -3.735 -55.945 1.00 94.88 271 PRO A N 1
ATOM 2019 C CA . PRO A 1 271 ? 38.052 -5.138 -56.302 1.00 94.88 271 PRO A CA 1
ATOM 2020 C C . PRO A 1 271 ? 39.349 -5.584 -56.982 1.00 94.88 271 PRO A C 1
ATOM 2022 O O . PRO A 1 271 ? 39.918 -4.856 -57.796 1.00 94.88 271 PRO A O 1
ATOM 2025 N N . THR A 1 272 ? 39.819 -6.791 -56.665 1.00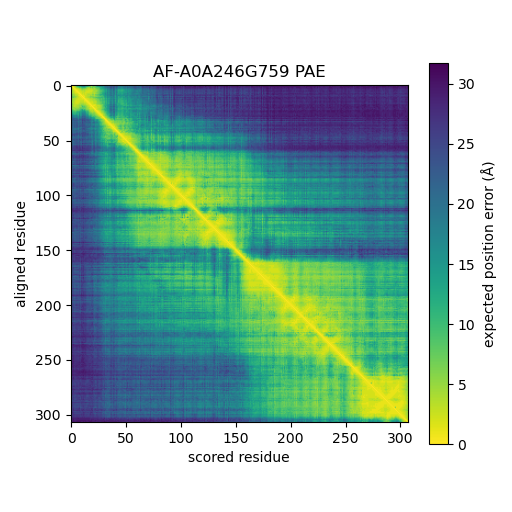 95.06 272 THR A N 1
ATOM 2026 C CA . THR A 1 272 ? 41.115 -7.303 -57.152 1.00 95.06 272 THR A CA 1
ATOM 2027 C C . THR A 1 272 ? 41.190 -7.413 -58.679 1.00 95.06 272 THR A C 1
ATOM 2029 O O . THR A 1 272 ? 42.279 -7.411 -59.248 1.00 95.06 272 THR A O 1
ATOM 2032 N N . SER A 1 273 ? 40.042 -7.488 -59.354 1.00 94.38 273 SER A N 1
ATOM 2033 C CA . SER A 1 273 ? 39.902 -7.402 -60.806 1.00 94.38 273 SER A CA 1
ATOM 2034 C C . SER A 1 273 ? 38.478 -6.974 -61.187 1.00 94.38 273 SER A C 1
ATOM 2036 O O . SER A 1 273 ? 37.565 -6.973 -60.359 1.00 94.38 273 SER A O 1
ATOM 2038 N N . SER A 1 274 ? 38.245 -6.683 -62.472 1.00 93.12 274 SER A N 1
ATOM 2039 C CA . SER A 1 274 ? 36.894 -6.444 -63.010 1.00 93.12 274 SER A CA 1
ATOM 2040 C C . SER A 1 274 ? 35.960 -7.659 -62.911 1.00 93.12 274 SER A C 1
ATOM 2042 O O . SER A 1 274 ? 34.747 -7.498 -63.061 1.00 93.12 274 SER A O 1
ATOM 2044 N N . SER A 1 275 ? 36.521 -8.844 -62.642 1.00 94.06 275 SER A N 1
ATOM 2045 C CA . SER A 1 275 ? 35.835 -10.127 -62.478 1.00 94.06 275 SER A CA 1
ATOM 2046 C C . SER A 1 275 ? 35.860 -10.667 -61.040 1.00 94.06 275 SER A C 1
ATOM 2048 O O . SER A 1 275 ? 35.523 -11.831 -60.817 1.00 94.06 275 SER A O 1
ATOM 2050 N N . ALA A 1 276 ? 36.299 -9.865 -60.063 1.00 95.50 276 ALA A N 1
ATOM 2051 C CA . ALA A 1 276 ? 36.374 -10.285 -58.666 1.00 95.50 276 ALA A CA 1
ATOM 2052 C C . ALA A 1 276 ? 34.992 -10.679 -58.123 1.00 95.50 276 ALA A C 1
ATOM 2054 O O . ALA A 1 276 ? 33.977 -10.118 -58.540 1.00 95.50 276 ALA A O 1
ATOM 2055 N N . ASN A 1 277 ? 34.955 -11.609 -57.163 1.00 94.06 277 ASN A N 1
ATOM 2056 C CA . ASN A 1 277 ? 33.701 -12.044 -56.551 1.00 94.06 277 ASN A CA 1
ATOM 2057 C C . ASN A 1 277 ? 32.943 -10.852 -55.947 1.00 94.06 277 ASN A C 1
ATOM 2059 O O . ASN A 1 277 ? 33.515 -10.094 -55.165 1.00 94.06 277 ASN A O 1
ATOM 2063 N N . GLY A 1 278 ? 31.669 -10.696 -56.308 1.00 90.12 278 GLY A N 1
ATOM 2064 C CA . GLY A 1 278 ? 30.834 -9.594 -55.831 1.00 90.12 278 GLY A CA 1
ATOM 2065 C C . GLY A 1 278 ? 29.354 -9.809 -56.121 1.00 90.12 278 GLY A C 1
ATOM 2066 O O . GLY A 1 278 ? 28.990 -10.483 -57.089 1.00 90.12 278 GLY A O 1
ATOM 2067 N N . VAL A 1 279 ? 28.488 -9.210 -55.304 1.00 90.44 279 VAL A N 1
ATOM 2068 C CA . VAL A 1 279 ? 27.022 -9.293 -55.462 1.00 90.44 279 VAL A CA 1
ATOM 2069 C C . VAL A 1 279 ? 26.480 -8.003 -56.075 1.00 90.44 279 VAL A C 1
ATOM 2071 O O . VAL A 1 279 ? 26.968 -6.915 -55.784 1.00 90.44 279 VAL A O 1
ATOM 2074 N N . LYS A 1 280 ? 25.445 -8.100 -56.922 1.00 87.50 280 LYS A N 1
ATOM 2075 C CA . LYS A 1 280 ? 24.813 -6.924 -57.539 1.00 87.50 280 LYS A CA 1
ATOM 2076 C C . LYS A 1 280 ? 24.407 -5.894 -56.474 1.00 87.50 280 LYS A C 1
ATOM 2078 O O . LYS A 1 280 ? 23.643 -6.209 -55.562 1.00 87.50 280 LYS A O 1
ATOM 2083 N N . GLY A 1 281 ? 24.878 -4.659 -56.637 1.00 85.81 281 GLY A N 1
ATOM 2084 C CA . GLY A 1 281 ? 24.659 -3.546 -55.710 1.00 85.81 281 GLY A CA 1
ATOM 2085 C C . GLY A 1 281 ? 25.751 -3.361 -54.652 1.00 85.81 281 GLY A C 1
ATOM 2086 O O . GLY A 1 281 ? 25.684 -2.391 -53.906 1.00 85.81 281 GLY A O 1
ATOM 2087 N N . GLU A 1 282 ? 26.751 -4.243 -54.582 1.00 89.88 282 GLU A N 1
ATOM 2088 C CA . GLU A 1 282 ? 27.950 -4.026 -53.764 1.00 89.88 282 GLU A CA 1
ATOM 2089 C C . GLU A 1 282 ? 28.791 -2.881 -54.350 1.00 89.88 282 GLU A C 1
ATOM 2091 O O . GLU A 1 282 ? 28.897 -2.741 -55.575 1.00 89.88 282 GLU A O 1
ATOM 2096 N N . MET A 1 283 ? 29.355 -2.040 -53.481 1.00 91.81 283 MET A N 1
ATOM 2097 C CA . MET A 1 283 ? 30.104 -0.846 -53.875 1.00 91.81 283 MET A CA 1
ATOM 2098 C C . MET A 1 283 ? 31.442 -0.807 -53.159 1.00 91.81 283 MET A C 1
ATOM 2100 O O . MET A 1 283 ? 31.477 -0.920 -51.941 1.00 91.81 283 MET A O 1
ATOM 2104 N N . TYR A 1 284 ? 32.539 -0.638 -53.887 1.00 93.06 284 TYR A N 1
ATOM 2105 C CA . TYR A 1 284 ? 33.859 -0.417 -53.291 1.00 93.06 284 TYR A CA 1
ATOM 2106 C C . TYR A 1 284 ? 34.317 1.000 -53.629 1.00 93.06 284 TYR A C 1
ATOM 2108 O O . TYR A 1 284 ? 33.931 1.547 -54.660 1.00 93.06 284 TYR A O 1
ATOM 2116 N N . VAL A 1 285 ? 35.142 1.598 -52.787 1.00 92.31 285 VAL A N 1
ATOM 2117 C CA . VAL A 1 285 ? 35.714 2.928 -52.989 1.00 92.31 285 VAL A CA 1
ATOM 2118 C C . VAL A 1 285 ? 37.207 2.833 -52.718 1.00 92.31 285 VAL A C 1
ATOM 2120 O O . VAL A 1 285 ? 37.613 2.209 -51.746 1.00 92.31 285 VAL A O 1
ATOM 2123 N N . ASP A 1 286 ? 38.020 3.420 -53.587 1.00 91.56 286 ASP A N 1
ATOM 2124 C CA . ASP A 1 286 ? 39.433 3.686 -53.314 1.00 91.56 286 ASP A CA 1
ATOM 2125 C C . ASP A 1 286 ? 39.723 5.186 -53.476 1.00 91.56 286 ASP A C 1
ATOM 2127 O O . ASP A 1 286 ? 38.813 5.987 -53.689 1.00 91.56 286 ASP A O 1
ATOM 2131 N N . ALA A 1 287 ? 40.996 5.578 -53.390 1.00 90.62 287 ALA A N 1
ATOM 2132 C CA . ALA A 1 287 ? 41.400 6.980 -53.502 1.00 90.62 287 ALA A CA 1
ATOM 2133 C C . ALA A 1 287 ? 41.011 7.664 -54.834 1.00 90.62 287 ALA A C 1
ATOM 2135 O O . ALA A 1 287 ? 41.010 8.888 -54.906 1.00 90.62 287 ALA A O 1
ATOM 2136 N N . ASN A 1 288 ? 40.713 6.907 -55.895 1.00 91.69 288 ASN A N 1
ATOM 2137 C CA . ASN A 1 288 ? 40.513 7.414 -57.257 1.00 91.69 288 ASN A CA 1
ATOM 2138 C C . ASN A 1 288 ? 39.172 7.004 -57.887 1.00 91.69 288 ASN A C 1
ATOM 2140 O O . ASN A 1 288 ? 38.724 7.638 -58.849 1.00 91.69 288 ASN A O 1
ATOM 2144 N N . TYR A 1 289 ? 38.529 5.940 -57.404 1.00 93.94 289 TYR A N 1
ATOM 2145 C CA . TYR A 1 289 ? 37.366 5.346 -58.057 1.00 93.94 289 TYR A CA 1
ATOM 2146 C C . TYR A 1 289 ? 36.295 4.869 -57.073 1.00 93.94 289 TYR A C 1
ATOM 2148 O O . TYR A 1 289 ? 36.592 4.259 -56.048 1.00 93.94 289 TYR A O 1
ATOM 2156 N N . VAL A 1 290 ? 35.030 5.022 -57.481 1.00 94.00 290 VAL A N 1
ATOM 2157 C CA . VAL A 1 290 ? 33.926 4.192 -56.972 1.00 94.00 290 VAL A CA 1
ATOM 2158 C C . VAL A 1 290 ? 33.723 3.025 -57.921 1.00 94.00 290 VAL A C 1
ATOM 2160 O O . VAL A 1 290 ? 33.502 3.212 -59.120 1.00 94.00 290 VAL A O 1
ATOM 2163 N N . TYR A 1 291 ? 33.739 1.819 -57.382 1.00 94.88 291 TYR A N 1
ATOM 2164 C CA . TYR A 1 291 ? 33.390 0.593 -58.074 1.00 94.88 291 TYR A CA 1
ATOM 2165 C C . TYR A 1 291 ? 31.979 0.178 -57.677 1.00 94.88 291 TYR A C 1
ATOM 2167 O O . TYR A 1 291 ? 31.643 0.182 -56.498 1.00 94.88 291 TYR A O 1
ATOM 2175 N N . TYR A 1 292 ? 31.159 -0.233 -58.640 1.00 93.50 292 TYR A N 1
ATOM 2176 C CA . TYR A 1 292 ? 29.861 -0.843 -58.365 1.00 93.50 292 TYR A CA 1
ATOM 2177 C C . TYR A 1 292 ? 29.715 -2.158 -59.127 1.00 93.50 292 TYR A C 1
ATOM 2179 O O . TYR A 1 292 ? 30.007 -2.254 -60.326 1.00 93.50 292 TYR A O 1
ATOM 2187 N N . CYS A 1 293 ? 29.262 -3.184 -58.415 1.00 92.56 293 CYS A N 1
ATOM 2188 C CA . CYS A 1 293 ? 28.971 -4.495 -58.970 1.00 92.56 293 CYS A CA 1
ATOM 2189 C C . CYS A 1 293 ? 27.578 -4.460 -59.617 1.00 92.56 293 CYS A C 1
ATOM 2191 O O . CYS A 1 293 ? 26.555 -4.370 -58.934 1.00 92.56 293 CYS A O 1
ATOM 2193 N N . TYR A 1 294 ? 27.512 -4.470 -60.949 1.00 92.31 294 TYR A N 1
ATOM 2194 C CA . TYR A 1 294 ? 26.248 -4.304 -61.690 1.00 92.31 294 TYR A CA 1
ATOM 2195 C C . TYR A 1 294 ? 25.573 -5.639 -62.043 1.00 92.31 294 TYR A C 1
ATOM 2197 O O . TYR A 1 294 ? 24.366 -5.684 -62.299 1.00 92.31 294 TYR A O 1
ATOM 2205 N N . ALA A 1 295 ? 26.343 -6.722 -62.014 1.00 91.69 295 ALA A N 1
ATOM 2206 C CA . ALA A 1 295 ? 25.922 -8.114 -62.125 1.00 91.69 295 ALA A CA 1
ATOM 2207 C C . ALA A 1 295 ? 26.904 -8.974 -61.307 1.00 91.69 295 ALA A C 1
ATOM 2209 O O . ALA A 1 295 ? 28.006 -8.492 -61.048 1.00 91.69 295 ALA A O 1
ATOM 2210 N N . PRO A 1 296 ? 26.552 -10.209 -60.898 1.00 92.94 296 PRO A N 1
ATOM 2211 C CA . PRO A 1 296 ? 27.464 -11.065 -60.144 1.00 92.94 296 PRO A CA 1
ATOM 2212 C C . PRO A 1 296 ? 28.865 -11.101 -60.762 1.00 92.94 296 PRO A C 1
ATOM 2214 O O . PRO A 1 296 ? 29.019 -11.320 -61.966 1.00 92.94 296 PRO A O 1
ATOM 2217 N N . ASN A 1 297 ? 29.869 -10.832 -59.930 1.00 93.94 297 ASN A N 1
ATOM 2218 C CA . ASN A 1 297 ? 31.288 -10.803 -60.290 1.00 93.94 297 ASN A CA 1
ATOM 2219 C C . ASN A 1 297 ? 31.635 -9.846 -61.444 1.00 93.94 297 ASN A C 1
ATOM 2221 O O . ASN A 1 297 ? 32.593 -10.076 -62.172 1.00 93.94 297 ASN A O 1
ATOM 2225 N N . SER A 1 298 ? 30.832 -8.804 -61.667 1.00 95.69 298 SER A N 1
ATOM 2226 C CA . SER A 1 298 ? 31.009 -7.864 -62.776 1.00 95.69 298 SER A CA 1
ATOM 2227 C C . SER A 1 298 ? 31.042 -6.435 -62.255 1.00 95.69 298 SER A C 1
ATOM 2229 O O . SER A 1 298 ? 30.016 -5.873 -61.859 1.00 95.69 298 SER A O 1
ATOM 2231 N N . TRP A 1 299 ? 32.226 -5.830 -62.303 1.00 96.19 299 TRP A N 1
ATOM 2232 C CA . TRP A 1 299 ? 32.477 -4.506 -61.742 1.00 96.19 299 TRP A CA 1
ATOM 2233 C C . TRP A 1 299 ? 32.588 -3.436 -62.822 1.00 96.19 299 TRP A C 1
ATOM 2235 O O . TRP A 1 299 ? 33.171 -3.639 -63.888 1.00 96.19 299 TRP A O 1
ATOM 2245 N N . ARG A 1 300 ? 32.046 -2.258 -62.525 1.00 96.12 300 ARG A N 1
ATOM 2246 C CA . ARG A 1 300 ? 32.325 -1.014 -63.248 1.00 96.12 300 ARG A CA 1
ATOM 2247 C C . ARG A 1 300 ? 32.932 -0.017 -62.285 1.00 96.12 300 ARG A C 1
ATOM 2249 O O . ARG A 1 300 ? 32.605 -0.048 -61.106 1.00 96.12 300 ARG A O 1
ATOM 2256 N N . ARG A 1 301 ? 33.783 0.867 -62.802 1.00 95.56 301 ARG A N 1
ATOM 2257 C CA . ARG A 1 301 ? 34.375 1.963 -62.034 1.00 95.56 301 ARG A CA 1
ATOM 2258 C C . ARG A 1 301 ? 33.945 3.311 -62.586 1.00 95.56 301 ARG A C 1
ATOM 2260 O O . ARG A 1 301 ? 33.769 3.455 -63.796 1.00 95.56 301 ARG A O 1
ATOM 2267 N N . VAL A 1 302 ? 33.827 4.282 -61.700 1.00 94.38 302 VAL A N 1
ATOM 2268 C CA . VAL A 1 302 ? 33.607 5.692 -62.008 1.00 94.38 302 VAL A CA 1
ATOM 2269 C C . VAL A 1 302 ? 34.767 6.455 -61.390 1.00 94.38 302 VAL A C 1
ATOM 2271 O O . VAL A 1 302 ? 35.030 6.300 -60.201 1.00 94.38 302 VAL A O 1
ATOM 2274 N N . ALA A 1 303 ? 35.490 7.223 -62.205 1.00 91.75 303 ALA A N 1
ATOM 2275 C CA . ALA A 1 303 ? 36.551 8.089 -61.704 1.00 91.75 303 ALA A CA 1
ATOM 2276 C C . ALA A 1 303 ? 35.926 9.227 -60.893 1.00 91.75 303 ALA A C 1
ATOM 2278 O O . ALA A 1 303 ? 35.006 9.887 -61.382 1.00 91.75 303 ALA A O 1
ATOM 2279 N N . GLY A 1 304 ? 36.423 9.453 -59.682 1.00 81.31 304 GLY A N 1
ATOM 2280 C CA . GLY A 1 304 ? 36.163 10.689 -58.954 1.00 81.31 304 GLY A CA 1
ATOM 2281 C C . GLY A 1 304 ? 37.364 11.601 -59.073 1.00 81.31 304 GLY A C 1
ATOM 2282 O O . GLY A 1 304 ? 38.506 11.155 -59.025 1.00 81.31 304 GLY A O 1
ATOM 2283 N N . THR A 1 305 ? 37.111 12.889 -59.260 1.00 69.56 305 THR A N 1
ATOM 2284 C CA . THR A 1 305 ? 38.173 13.900 -59.295 1.00 69.56 305 THR A CA 1
ATOM 2285 C C . THR A 1 305 ? 38.631 14.309 -57.892 1.00 69.56 305 THR A C 1
ATOM 2287 O O . THR A 1 305 ? 39.677 14.936 -57.771 1.00 69.56 305 THR A O 1
ATOM 2290 N N . THR A 1 306 ? 37.861 13.938 -56.859 1.00 61.50 306 THR A N 1
ATOM 2291 C CA . THR A 1 306 ? 38.107 14.164 -55.426 1.00 61.50 306 THR A CA 1
ATOM 2292 C C . THR A 1 306 ? 37.081 13.348 -54.623 1.00 61.50 306 THR A C 1
ATOM 2294 O O . THR A 1 306 ? 35.881 13.540 -54.831 1.00 61.50 306 THR A O 1
ATOM 2297 N N . PHE A 1 307 ? 37.532 12.448 -53.743 1.00 60.56 307 PHE A N 1
ATOM 2298 C CA . PHE A 1 307 ? 36.703 11.740 -52.754 1.00 60.56 307 PHE A CA 1
ATOM 2299 C C . PHE A 1 307 ? 37.081 12.170 -51.341 1.00 60.56 307 PHE A C 1
ATOM 2301 O O . PHE A 1 307 ? 38.280 12.470 -51.134 1.00 60.56 307 PHE A O 1
#

Sequence (307 aa):
TNDAVLVKGSDNVVKKVSKTALFATIPPVVGDFINDGATTIAPSQNAVFDALAIKANDGSVVHKDGYEIITGNKRFAGMTIADGGLFVKQNDNSAYSVIDAQSGKINFFNNSGVNFIGEFADTGVKFGSINKSAKIDVSGLTADRNYVLPNKSGTIALSDETVNVSGNQNISGTKTFTGSVYSNNQINSPNGYKFYDFSNEVDMEFKGYDNGFSFMYGGEAALSFSSNEGFGIRNHAGQSFCLDTSSATTNKIQKFINSSGSIPVIRDTAPTSSSANGVKGEMYVDANYVYYCYAPNSWRRVAGTTF

Mean predicted aligned error: 15.55 Å

Solvent-accessible surface area (backbone atoms only — not comparable to full-atom values): 19696 Å² total; per-residue (Å²): 134,89,65,58,47,78,46,70,45,98,82,72,49,75,43,82,40,46,53,69,62,63,58,68,73,54,74,84,74,78,65,72,49,80,63,84,93,54,87,88,61,84,62,38,71,66,36,51,52,53,52,52,60,52,66,74,65,45,83,86,62,85,73,95,68,85,90,79,87,83,70,79,92,81,82,81,84,82,87,86,83,72,98,59,64,50,75,49,63,45,97,82,68,82,36,37,39,36,48,32,78,51,94,68,29,42,40,33,40,40,74,70,79,75,29,52,38,42,35,49,38,82,46,29,44,37,41,41,37,88,91,57,59,52,70,51,78,46,72,82,61,89,64,95,78,88,81,78,80,52,52,102,81,68,55,84,82,57,76,90,81,56,89,70,101,65,82,92,78,90,83,81,79,93,81,85,74,94,65,92,85,87,72,99,60,90,83,87,54,98,84,47,54,76,46,75,43,76,92,75,76,31,51,34,34,47,41,82,35,69,94,34,38,26,40,27,51,68,88,38,61,38,37,38,38,27,73,58,56,26,43,37,40,35,51,95,86,73,50,69,55,68,50,72,42,63,82,60,90,62,98,75,88,84,78,67,51,31,90,86,70,42,66,58,58,76,40,77,57,64,69,92,43,61,64,34,88,46,51,44,57,31,32,25,31,46,92,50,32,44,33,41,18,78,39,72,26,34,54,49,74,44,81,47,97,76,126

Radius of gyration: 58.55 Å; Cα contacts (8 Å, |Δi|>4): 399; chains: 1; bounding box: 91×49×180 Å

Secondary structure (DSSP, 8-state):
---EEEEE-TTS-EEEEEHHHHHTTS---------TT-SSSPPPHHHHHHHHHHHTT-TTS--SSS-----S-----S----SS-EEEE-TTSS-EEEEEEETTEEEEEESSS---EEEEETTEEEEE-SSSEEEEE-TT-SS-----SS-TTS----GGGSPPSSS-----S----SS----SS----TT-EEEEETTTTEEEEEEEETTEEEEEETTEEEEEEETTTEEEEE-TTS-EEEE--TT--S--------TTSPPPPEESS--SSTT-S--TT-EEE-SSEEEEEEETTEEEEEE-S--

Organism: NCBI:txid996

pLDDT: mean 81.67, std 10.96, range [53.41, 96.19]

Foldseek 3Di:
DQQWDFDQDPVRDTDTHGPVRVVVPPPPPLPQDDDPPDPPDDHDPVVVVVVVVVVVPPLVDDDPDDDDDNDDDDDDPDDDDDPFWDWAADPVNPKTWTFGDDVQWTWTFIPPQQTFTFIDGPQFTWGDGPVDIDTDGPVPDPDDDDDPPDDPVRDDDDPLQDDDPDDDDDDDDDDDDPDDDDDPDDDDDPQFDWDADPVVRWIWTWDDDANWIFTDTRNHGQWDAHPQQGTWGADPVRDIDGDGCNPPPDDDDDQQQFPVGDRADEAADDAPDQQHADDAQHWYHYQFWIWGDNHGSGIDIDGDPGD